Protein AF-A0A971GRA7-F1 (afdb_monomer_lite)

Sequence (295 aa):
MKRITALISMILILAVYTGAAVFASGLTVTDITPKDGETGKQPQNMAVKVTFSQEMMDEKAIDSNKAFFKIRDAQGTDQPFEIMYSAEKYPDQLWLVLEQTLESDSEYTVEILPGVLSAEGGTLDEGMTTTFKTRNTATDAKVSLGLMAVMMVFMFSATSKAAKKSAEKESFETSGKIKEESLNPYKIAKVKGISLEEATAYVEKEKAKIAKKQRKLEEERLRLEEEKAAELAAIEAELQAAERAEGRFRVTGPRSVKEAGGKIPRSIVKKNKARREAAKAAEKAKSNSRNKRKK

Secondary structure (DSSP, 8-state):
-HHHHHHHHHHHHHHHHT-----PPPB-EEEEESPTTEEEE-SSS-EEEEEESSPBPPHHHHGGGGGGEEEEETT-PBPPEEEEEETTTEEEEEEEEESSPPPTT-EEEEEE-TT-BBTTS-BB-S-EEEEEEE--HHHHHHHHHHHHHHHHHHHHHHHHHHHHHHHHHHHHHHHHHHHHHH--HHHHHHHHT--HHHHHHHHHHHHHHHHHHHHHHHHHHHHHHHHHHHHHHHHHHHHHHHHHHTT---PPPPPPTTTTTPPPPHHHHHHHHHHHHHHHHHHHHHHHHHHHTT-

Radius of gyration: 40.95 Å; chains: 1; bounding box: 99×60×128 Å

Foldseek 3Di:
DVVVVVVVVVVVVVVVVVPPPPPDDAKDWPDWPVFFAAEAAALPFDKIKTFIPAFADPPVCQVVQVVQKFKAWPVRDTFDWDWDDDCVPRRRMTITTTPDRGDAQTKMKIKGHWARAGNSRHTNHDIDMGMYTHHHVVVVVVVVVVVVVVVVVVCVVVVVVVVVVVVVVCCCVVVVVVLVVVLDLVNCCVVVVHDSVVSPVVSVVVVVVNVVVVVVVVVVVVVVVVVVVVVVVVVVVVVVVVCVVVVHDDDDDDDDCVRVVHDDDPVVVVVVVVVVVVVVVVVVVVVVVVVVVVD

Structure (mmCIF, N/CA/C/O backbone):
data_AF-A0A971GRA7-F1
#
_entry.id   AF-A0A971GRA7-F1
#
loop_
_atom_site.group_PDB
_atom_site.id
_atom_site.type_symbol
_atom_site.label_atom_id
_atom_site.label_alt_id
_atom_site.label_comp_id
_atom_site.label_asym_id
_atom_site.label_entity_id
_atom_site.label_seq_id
_atom_site.pdbx_PDB_ins_code
_atom_site.Cartn_x
_atom_site.Cartn_y
_atom_site.Cartn_z
_atom_site.occupancy
_atom_site.B_iso_or_equiv
_atom_site.auth_seq_id
_atom_site.auth_comp_id
_atom_site.auth_asym_id
_atom_site.auth_atom_id
_atom_site.pdbx_PDB_model_num
ATOM 1 N N . MET A 1 1 ? -38.112 -4.217 67.252 1.00 55.91 1 MET A N 1
ATOM 2 C CA . MET A 1 1 ? -38.536 -3.492 66.030 1.00 55.91 1 MET A CA 1
ATOM 3 C C . MET A 1 1 ? -37.476 -2.517 65.523 1.00 55.91 1 MET A C 1
ATOM 5 O O . MET A 1 1 ? -36.965 -2.771 64.449 1.00 55.91 1 MET A O 1
ATOM 9 N N . LYS A 1 2 ? -37.026 -1.515 66.300 1.00 58.53 2 LYS A N 1
ATOM 10 C CA . LYS A 1 2 ? -36.046 -0.489 65.853 1.00 58.53 2 LYS A CA 1
ATOM 11 C C . LYS A 1 2 ? -34.744 -1.017 65.204 1.00 58.53 2 LYS A C 1
ATOM 13 O O . LYS A 1 2 ? -34.252 -0.413 64.262 1.00 58.53 2 LYS A O 1
ATOM 18 N N . ARG A 1 3 ? -34.201 -2.152 65.671 1.00 62.16 3 ARG A N 1
ATOM 19 C CA . ARG A 1 3 ? -32.963 -2.759 65.126 1.00 62.16 3 ARG A CA 1
ATOM 20 C C . ARG A 1 3 ? -33.168 -3.500 63.800 1.00 62.16 3 ARG A C 1
ATOM 22 O O . ARG A 1 3 ? -32.272 -3.513 62.973 1.00 62.16 3 ARG A O 1
ATOM 29 N N . ILE A 1 4 ? -34.352 -4.077 63.592 1.00 76.06 4 ILE A N 1
ATOM 30 C CA . ILE A 1 4 ? -34.699 -4.793 62.355 1.00 76.06 4 ILE A CA 1
ATOM 31 C C . ILE A 1 4 ? -34.985 -3.773 61.248 1.00 76.06 4 ILE A C 1
ATOM 33 O O . ILE A 1 4 ? -34.512 -3.927 60.130 1.00 76.06 4 ILE A O 1
ATOM 37 N N . THR A 1 5 ? -35.663 -2.670 61.584 1.00 71.81 5 THR A N 1
ATOM 38 C CA . THR A 1 5 ? -35.908 -1.561 60.650 1.00 71.81 5 THR A CA 1
ATOM 39 C C . THR A 1 5 ? -34.608 -0.886 60.202 1.00 71.81 5 THR A C 1
ATOM 41 O O . THR A 1 5 ? -34.470 -0.550 59.031 1.00 71.81 5 THR A O 1
ATOM 44 N N . ALA A 1 6 ? -33.631 -0.743 61.106 1.00 75.81 6 ALA A N 1
ATOM 45 C CA . ALA A 1 6 ? -32.307 -0.217 60.767 1.00 75.81 6 ALA A CA 1
ATOM 46 C C . ALA A 1 6 ? -31.527 -1.149 59.822 1.00 75.81 6 ALA A C 1
ATOM 48 O O . ALA A 1 6 ? -30.879 -0.678 58.894 1.00 75.81 6 ALA A O 1
ATOM 49 N N . LEU A 1 7 ? -31.628 -2.466 60.022 1.00 79.50 7 LEU A N 1
ATOM 50 C CA . LEU A 1 7 ? -30.914 -3.457 59.215 1.00 79.50 7 LEU A CA 1
ATOM 51 C C . LEU A 1 7 ? -31.501 -3.574 57.797 1.00 79.50 7 LEU A C 1
ATOM 53 O O . LEU A 1 7 ? -30.755 -3.641 56.827 1.00 79.50 7 LEU A O 1
ATOM 57 N N . ILE A 1 8 ? -32.829 -3.493 57.668 1.00 78.88 8 ILE A N 1
ATOM 58 C CA . ILE A 1 8 ? -33.516 -3.451 56.366 1.00 78.88 8 ILE A CA 1
ATOM 59 C C . ILE A 1 8 ? -33.195 -2.148 55.619 1.00 78.88 8 ILE A C 1
ATOM 61 O O . ILE A 1 8 ? -32.895 -2.186 54.431 1.00 78.88 8 ILE A O 1
ATOM 65 N N . SER A 1 9 ? -33.192 -1.007 56.318 1.00 76.88 9 SER A N 1
ATOM 66 C CA . SER A 1 9 ? -32.780 0.289 55.758 1.00 76.88 9 SER A CA 1
ATOM 67 C C . SER A 1 9 ? -31.344 0.252 55.222 1.00 76.88 9 SER A C 1
ATOM 69 O O . SER A 1 9 ? -31.087 0.707 54.111 1.00 76.88 9 SER A O 1
ATOM 71 N N . MET A 1 10 ? -30.418 -0.365 55.960 1.00 79.19 10 MET A N 1
ATOM 72 C CA . MET A 1 10 ? -29.017 -0.448 55.550 1.00 79.19 10 MET A CA 1
ATOM 73 C C . MET A 1 10 ? -28.812 -1.334 54.314 1.00 79.19 10 MET A C 1
ATOM 75 O O . MET A 1 10 ? -28.054 -0.954 53.428 1.00 79.19 10 MET A O 1
ATOM 79 N N . ILE A 1 11 ? -29.526 -2.462 54.212 1.00 79.38 11 ILE A N 1
ATOM 80 C CA . ILE A 1 11 ? -29.518 -3.317 53.010 1.00 79.38 11 ILE A CA 1
ATOM 81 C C . ILE A 1 11 ? -30.100 -2.564 51.808 1.00 79.38 11 ILE A C 1
ATOM 83 O O . ILE A 1 11 ? -29.558 -2.649 50.710 1.00 79.38 11 ILE A O 1
ATOM 87 N N . LEU A 1 12 ? -31.167 -1.790 52.017 1.00 75.81 12 LEU A N 1
ATOM 88 C CA . LEU A 1 12 ? -31.801 -1.010 50.958 1.00 75.81 12 LEU A CA 1
ATOM 89 C C . LEU A 1 12 ? -30.882 0.115 50.454 1.00 75.81 12 LEU A C 1
ATOM 91 O O . LEU A 1 12 ? -30.779 0.327 49.252 1.00 75.81 12 LEU A O 1
ATOM 95 N N . ILE A 1 13 ? -30.149 0.783 51.350 1.00 78.31 13 ILE A N 1
ATOM 96 C CA . ILE A 1 13 ? -29.144 1.793 50.980 1.00 78.31 13 ILE A CA 1
ATOM 97 C C . ILE A 1 13 ? -27.972 1.147 50.226 1.00 78.31 13 ILE A C 1
ATOM 99 O O . ILE A 1 13 ? -27.516 1.707 49.232 1.00 78.31 13 ILE A O 1
ATOM 103 N N . LEU A 1 14 ? -27.517 -0.042 50.639 1.00 72.00 14 LEU A N 1
ATOM 104 C CA . LEU A 1 14 ? -26.466 -0.800 49.941 1.00 72.00 14 LEU A CA 1
ATOM 105 C C . LEU A 1 14 ? -26.906 -1.258 48.541 1.00 72.00 14 LEU A C 1
ATOM 107 O O . LEU A 1 14 ? -26.115 -1.199 47.602 1.00 72.00 14 LEU A O 1
ATOM 111 N N . ALA A 1 15 ? -28.168 -1.660 48.380 1.00 66.00 15 ALA A N 1
ATOM 112 C CA . ALA A 1 15 ? -28.746 -2.004 47.081 1.00 66.00 15 ALA A CA 1
ATOM 113 C C . ALA A 1 15 ? -28.865 -0.779 46.154 1.00 66.00 15 ALA A C 1
ATOM 115 O O . ALA A 1 15 ? -28.631 -0.886 44.955 1.00 66.00 15 ALA A O 1
ATOM 116 N N . VAL A 1 16 ? -29.167 0.403 46.704 1.00 66.00 16 VAL A N 1
ATOM 117 C CA . VAL A 1 16 ? -29.215 1.658 45.933 1.00 66.00 16 VAL A CA 1
ATOM 118 C C . VAL A 1 16 ? -27.808 2.147 45.558 1.00 66.00 16 VAL A C 1
ATOM 120 O O . VAL A 1 16 ? -27.617 2.644 44.453 1.00 66.00 16 VAL A O 1
ATOM 123 N N . TYR A 1 17 ? -26.804 1.959 46.423 1.00 61.06 17 TYR A N 1
ATOM 124 C CA . TYR A 1 17 ? -25.412 2.347 46.136 1.00 61.06 17 TYR A CA 1
ATOM 125 C C . TYR A 1 17 ? -24.704 1.424 45.134 1.00 61.06 17 TYR A C 1
ATOM 127 O O . TYR A 1 17 ? -23.761 1.847 44.472 1.00 61.06 17 TYR A O 1
ATOM 135 N N . THR A 1 18 ? -25.149 0.172 45.006 1.00 59.22 18 THR A N 1
ATOM 136 C CA . THR A 1 18 ? -24.598 -0.801 44.043 1.00 59.22 18 THR A CA 1
ATOM 137 C C . THR A 1 18 ? -25.244 -0.710 42.656 1.00 59.22 18 THR A C 1
ATOM 139 O O . THR A 1 18 ? -24.775 -1.357 41.726 1.00 59.22 18 THR A O 1
ATOM 142 N N . GLY A 1 19 ? -26.284 0.118 42.499 1.00 52.34 19 GLY A N 1
ATOM 143 C CA . GLY A 1 19 ? -27.067 0.276 41.271 1.00 52.34 19 GLY A CA 1
ATOM 144 C C . GLY A 1 19 ? -26.770 1.538 40.461 1.00 52.34 19 GLY A C 1
ATOM 145 O O . GLY A 1 19 ? -27.627 1.963 39.687 1.00 52.34 19 GLY A O 1
ATOM 146 N N . ALA A 1 20 ? -25.598 2.163 40.616 1.00 50.94 20 ALA A N 1
ATOM 147 C CA . ALA A 1 20 ? -25.151 3.150 39.639 1.00 50.94 20 ALA A CA 1
ATOM 148 C C . ALA A 1 20 ? -24.809 2.404 38.342 1.00 50.94 20 ALA A C 1
ATOM 150 O O . ALA A 1 20 ? -23.669 2.000 38.127 1.00 50.94 20 ALA A O 1
ATOM 151 N N . ALA A 1 21 ? -25.816 2.184 37.493 1.00 48.78 21 ALA A N 1
ATOM 152 C CA . ALA A 1 21 ? -25.595 1.889 36.089 1.00 48.78 21 ALA A CA 1
ATOM 153 C C . ALA A 1 21 ? -24.853 3.098 35.513 1.00 48.78 21 ALA A C 1
ATO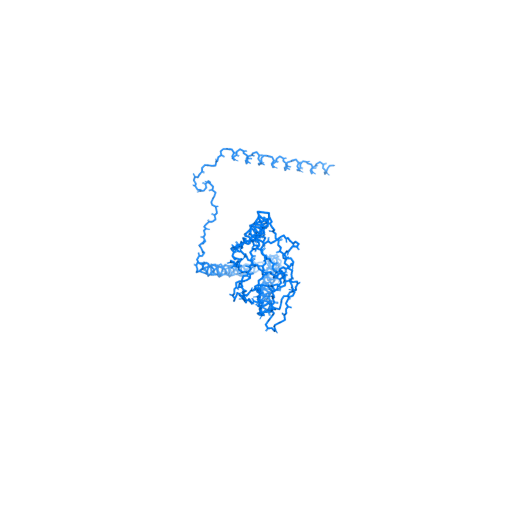M 155 O O . ALA A 1 21 ? -25.453 4.115 35.165 1.00 48.78 21 ALA A O 1
ATOM 156 N N . VAL A 1 22 ? -23.523 3.023 35.521 1.00 48.19 22 VAL A N 1
ATOM 157 C CA . VAL A 1 22 ? -22.677 3.907 34.735 1.00 48.19 22 VAL A CA 1
ATOM 158 C C . VAL A 1 22 ? -23.038 3.574 33.299 1.00 48.19 22 VAL A C 1
ATOM 160 O O . VAL A 1 22 ? -22.599 2.566 32.754 1.00 48.19 22 VAL A O 1
ATOM 163 N N . PHE A 1 23 ? -23.925 4.377 32.718 1.00 49.50 23 PHE A N 1
ATOM 164 C CA . PHE A 1 23 ? -24.109 4.421 31.280 1.00 49.50 23 PHE A CA 1
ATOM 165 C C . PHE A 1 23 ? -22.806 4.989 30.721 1.00 49.50 23 PHE A C 1
ATOM 167 O O . PHE A 1 23 ? -22.665 6.202 30.566 1.00 49.50 23 PHE A O 1
ATOM 174 N N . ALA A 1 24 ? -21.814 4.115 30.540 1.00 52.91 24 ALA A N 1
ATOM 175 C CA . ALA A 1 24 ? -20.632 4.435 29.767 1.00 52.91 24 ALA A CA 1
ATOM 176 C C . ALA A 1 24 ? -21.127 4.941 28.410 1.00 52.91 24 ALA A C 1
ATOM 178 O O . ALA A 1 24 ? -22.045 4.359 27.824 1.00 52.91 24 ALA A O 1
ATOM 179 N N . SER A 1 25 ? -20.579 6.059 27.938 1.00 60.66 25 SER A N 1
ATOM 180 C CA . SER A 1 25 ? -20.771 6.438 26.544 1.00 60.66 25 SER A CA 1
ATOM 181 C C . SER A 1 25 ? -20.350 5.238 25.689 1.00 60.66 25 SER A C 1
ATOM 183 O O . SER A 1 25 ? -19.298 4.647 25.932 1.00 60.66 25 SER A O 1
ATOM 185 N N . GLY A 1 26 ? -21.215 4.813 24.767 1.00 79.12 26 GLY A N 1
ATOM 186 C CA . GLY A 1 26 ? -20.952 3.631 23.946 1.00 79.12 26 GLY A CA 1
ATOM 187 C C . GLY A 1 26 ? -19.655 3.807 23.158 1.00 79.12 26 GLY A C 1
ATOM 188 O O . GLY A 1 26 ? -19.388 4.892 22.628 1.00 79.12 26 GLY A O 1
ATOM 189 N N . LEU A 1 27 ? -18.838 2.756 23.103 1.00 89.94 27 LEU A N 1
ATOM 190 C CA . LEU A 1 27 ? -17.651 2.745 22.258 1.00 89.94 27 LEU A CA 1
ATOM 191 C C . LEU A 1 27 ? -18.115 2.717 20.801 1.00 89.94 27 LEU A C 1
ATOM 193 O O . LEU A 1 27 ? -18.964 1.909 20.433 1.00 89.94 27 LEU A O 1
ATOM 197 N N . THR A 1 28 ? -17.552 3.575 19.959 1.00 91.44 28 THR A N 1
ATOM 198 C CA . THR A 1 28 ? -17.857 3.602 18.523 1.00 91.44 28 THR A CA 1
ATOM 199 C C . THR A 1 28 ? -16.572 3.587 17.712 1.00 91.44 28 THR A C 1
ATOM 201 O O . THR A 1 28 ? -15.526 4.036 18.184 1.00 91.44 28 THR A O 1
ATOM 204 N N . VAL A 1 29 ? -16.640 3.062 16.490 1.00 93.12 29 VAL A N 1
ATOM 205 C CA . VAL A 1 29 ? -15.538 3.142 15.526 1.00 93.12 29 VAL A CA 1
ATOM 206 C C . VAL A 1 29 ? -15.652 4.467 14.778 1.00 93.12 29 VAL A C 1
ATOM 208 O O . VAL A 1 29 ? -16.677 4.751 14.160 1.00 93.12 29 VAL A O 1
ATOM 211 N N . THR A 1 30 ? -14.611 5.293 14.850 1.00 93.81 30 THR A N 1
ATOM 212 C CA . THR A 1 30 ? -14.575 6.629 14.235 1.00 93.81 30 THR A CA 1
ATOM 213 C C . THR A 1 30 ? -13.981 6.601 12.832 1.00 93.81 30 THR A C 1
ATOM 215 O O . THR A 1 30 ? -14.455 7.323 11.955 1.00 93.81 30 THR A O 1
ATOM 218 N N . ASP A 1 31 ? -12.968 5.765 12.604 1.00 94.56 31 ASP A N 1
ATOM 219 C CA . ASP A 1 31 ? -12.334 5.587 11.299 1.00 94.56 31 ASP A CA 1
ATOM 220 C C . ASP A 1 31 ? -11.771 4.173 11.145 1.00 94.56 31 ASP A C 1
ATOM 222 O O . ASP A 1 31 ? -11.365 3.523 12.113 1.00 94.56 31 ASP A O 1
ATOM 226 N N . ILE A 1 32 ? -11.723 3.708 9.899 1.00 95.50 32 ILE A N 1
ATOM 227 C CA . ILE A 1 32 ? -11.105 2.439 9.533 1.00 95.50 32 ILE A CA 1
ATOM 228 C C . ILE A 1 32 ? -10.306 2.602 8.242 1.00 95.50 32 ILE A C 1
ATOM 230 O O . ILE A 1 32 ? -10.762 3.194 7.263 1.00 95.50 32 ILE A O 1
ATOM 234 N N . THR A 1 33 ? -9.083 2.080 8.252 1.00 94.44 33 THR A N 1
ATOM 235 C CA . THR A 1 33 ? -8.195 2.045 7.090 1.00 94.44 33 THR A CA 1
ATOM 236 C C . THR A 1 33 ? -7.717 0.611 6.878 1.00 94.44 33 THR A C 1
ATOM 238 O O . THR A 1 33 ? -7.066 0.081 7.772 1.00 94.44 33 THR A O 1
ATOM 241 N N . PRO A 1 34 ? -7.914 -0.017 5.709 1.00 95.38 34 PRO A N 1
ATOM 242 C CA . PRO A 1 34 ? -8.578 0.493 4.507 1.00 95.38 34 PRO A CA 1
ATOM 243 C C . PRO A 1 34 ? -10.028 0.946 4.716 1.00 95.38 34 PRO A C 1
ATOM 245 O O . PRO A 1 34 ? -10.729 0.389 5.558 1.00 95.38 34 PRO A O 1
ATOM 248 N N . LYS A 1 35 ? -10.464 1.942 3.936 1.00 93.94 35 LYS A N 1
ATOM 249 C CA . LYS A 1 35 ? -11.881 2.325 3.883 1.00 93.94 35 LYS A CA 1
ATOM 250 C C . LYS A 1 35 ? -12.691 1.230 3.196 1.00 93.94 35 LYS A C 1
ATOM 252 O O . LYS A 1 35 ? -12.147 0.464 2.403 1.00 93.94 35 LYS A O 1
ATOM 257 N N . ASP A 1 36 ? -13.989 1.194 3.471 1.00 94.75 36 ASP A N 1
ATOM 258 C CA . ASP A 1 36 ? -14.881 0.240 2.819 1.00 94.75 36 ASP A CA 1
ATOM 259 C C . ASP A 1 36 ? -14.853 0.391 1.285 1.00 94.75 36 ASP A C 1
ATOM 261 O O . ASP A 1 36 ? -14.910 1.504 0.752 1.00 94.75 36 ASP A O 1
ATOM 265 N N . GLY A 1 37 ? -14.691 -0.732 0.586 1.00 90.50 37 GLY A N 1
ATOM 266 C CA . GLY A 1 37 ? -14.528 -0.812 -0.864 1.00 90.50 37 GLY A CA 1
ATOM 267 C C . GLY A 1 37 ? -13.185 -0.295 -1.398 1.00 90.50 37 GLY A C 1
ATOM 268 O O . GLY A 1 37 ? -13.023 -0.148 -2.612 1.00 90.50 37 GLY A O 1
ATOM 269 N N . GLU A 1 38 ? -12.205 0.016 -0.542 1.00 92.06 38 GLU A N 1
ATOM 270 C CA . GLU A 1 38 ? -10.932 0.575 -0.998 1.00 92.06 38 GLU A CA 1
ATOM 271 C C . GLU A 1 38 ? -10.090 -0.469 -1.750 1.00 92.06 38 GLU A C 1
ATOM 273 O O . GLU A 1 38 ? -9.911 -1.605 -1.310 1.00 92.06 38 GLU A O 1
ATOM 278 N N . THR A 1 39 ? -9.530 -0.076 -2.897 1.00 93.12 39 THR A N 1
ATOM 279 C CA . THR A 1 39 ? -8.803 -0.977 -3.804 1.00 93.12 39 THR A CA 1
ATOM 280 C C . THR A 1 39 ? -7.321 -0.619 -3.920 1.00 93.12 39 THR A C 1
ATOM 282 O O . THR A 1 39 ? -6.872 0.445 -3.494 1.00 93.12 39 THR A O 1
ATOM 285 N N . GLY A 1 40 ? -6.524 -1.521 -4.502 1.00 89.62 40 GLY A N 1
ATOM 286 C CA . GLY A 1 40 ? -5.106 -1.267 -4.778 1.00 89.62 40 GLY A CA 1
ATOM 287 C C . GLY A 1 40 ? -4.198 -1.387 -3.551 1.00 89.62 40 GLY A C 1
ATOM 288 O O . GLY A 1 40 ? -3.069 -0.890 -3.564 1.00 89.62 40 GLY A O 1
ATOM 289 N N . LYS A 1 41 ? -4.661 -2.066 -2.498 1.00 92.06 41 LYS A N 1
ATOM 290 C CA . LYS A 1 41 ? -3.887 -2.289 -1.276 1.00 92.06 41 LYS A CA 1
ATOM 291 C C . LYS A 1 41 ? -2.732 -3.256 -1.505 1.00 92.06 41 LYS A C 1
ATOM 293 O O . LYS A 1 41 ? -2.877 -4.265 -2.188 1.00 92.06 41 LYS A O 1
ATOM 298 N N . GLN A 1 42 ? -1.560 -2.945 -0.961 1.00 91.44 42 GLN A N 1
ATOM 299 C CA . GLN A 1 42 ? -0.393 -3.811 -1.122 1.00 91.44 42 GLN A CA 1
ATOM 300 C C . GLN A 1 42 ? -0.624 -5.138 -0.382 1.00 91.44 42 GLN A C 1
ATOM 302 O O . GLN A 1 42 ? -0.918 -5.099 0.804 1.00 91.44 42 GLN A O 1
ATOM 307 N N . PRO A 1 43 ? -0.483 -6.309 -1.024 1.00 92.00 43 PRO A N 1
ATOM 308 C CA . PRO A 1 43 ? -0.740 -7.579 -0.338 1.00 92.00 43 PRO A CA 1
ATOM 309 C C . PRO A 1 43 ? 0.251 -7.901 0.799 1.00 92.00 43 PRO A C 1
ATOM 311 O O . PRO A 1 43 ? -0.029 -8.742 1.646 1.00 92.00 43 PRO A O 1
ATOM 314 N N . GLN A 1 44 ? 1.423 -7.258 0.815 1.00 91.62 44 GLN A N 1
ATOM 315 C CA . GLN A 1 44 ? 2.488 -7.484 1.799 1.00 91.62 44 GLN A CA 1
ATOM 316 C C . GLN A 1 44 ? 2.431 -6.454 2.930 1.00 91.62 44 GLN A C 1
ATOM 318 O O . GLN A 1 44 ? 2.149 -5.284 2.673 1.00 91.62 44 GLN A O 1
ATOM 323 N N . ASN A 1 45 ? 2.783 -6.875 4.152 1.00 88.88 45 ASN A N 1
ATOM 324 C CA . ASN A 1 45 ? 2.849 -6.026 5.353 1.00 88.88 45 ASN A CA 1
ATOM 325 C C . ASN A 1 45 ? 1.571 -5.199 5.573 1.00 88.88 45 ASN A C 1
ATOM 327 O O . ASN A 1 45 ? 1.626 -4.010 5.896 1.00 88.88 45 ASN A O 1
ATOM 331 N N . MET A 1 46 ? 0.417 -5.820 5.328 1.00 93.06 46 MET A N 1
ATOM 332 C CA . MET A 1 46 ? -0.875 -5.162 5.446 1.00 93.06 46 MET A CA 1
ATOM 333 C C . MET A 1 46 ? -1.280 -5.047 6.915 1.00 93.06 46 MET A C 1
ATOM 335 O O . MET A 1 46 ? -1.122 -5.986 7.693 1.00 93.06 46 MET A O 1
ATOM 339 N N . ALA A 1 47 ? -1.844 -3.897 7.271 1.00 94.81 47 ALA A N 1
ATOM 340 C CA . ALA A 1 47 ? -2.453 -3.675 8.569 1.00 94.81 47 ALA A CA 1
ATOM 341 C C . ALA A 1 47 ? -3.796 -2.971 8.391 1.00 94.81 47 ALA A C 1
ATOM 343 O O . ALA A 1 47 ? -3.876 -1.967 7.676 1.00 94.81 47 ALA A O 1
ATOM 344 N N . VAL A 1 48 ? -4.826 -3.476 9.066 1.00 96.44 48 VAL A N 1
ATOM 345 C CA . VAL A 1 48 ? -6.112 -2.791 9.185 1.00 96.44 48 VAL A CA 1
ATOM 346 C C . VAL A 1 48 ? -6.076 -1.941 10.444 1.00 96.44 48 VAL A C 1
ATOM 348 O O . VAL A 1 48 ? -5.908 -2.451 11.545 1.00 96.44 48 VAL A O 1
ATOM 351 N N . LYS A 1 49 ? -6.200 -0.632 10.286 1.00 96.44 49 LYS A N 1
ATOM 352 C CA . LYS A 1 49 ? -6.216 0.322 11.388 1.00 96.44 49 LYS A CA 1
ATOM 353 C C . LYS A 1 49 ? -7.651 0.648 11.731 1.00 96.44 49 LYS A C 1
ATOM 355 O O . LYS A 1 49 ? -8.395 1.073 10.852 1.00 96.44 49 LYS A O 1
ATOM 360 N N . VAL A 1 50 ? -7.999 0.486 12.995 1.00 96.38 50 VAL A N 1
ATOM 361 C CA . VAL A 1 50 ? -9.313 0.813 13.534 1.00 96.38 50 VAL A CA 1
ATOM 362 C C . VAL A 1 50 ? -9.116 1.876 14.601 1.00 96.38 50 VAL A C 1
ATOM 364 O O . VAL A 1 50 ? -8.372 1.649 15.556 1.00 96.38 50 VAL A O 1
ATOM 367 N N . THR A 1 51 ? -9.743 3.031 14.416 1.00 95.94 51 THR A N 1
ATOM 368 C CA . THR A 1 51 ? -9.747 4.124 15.389 1.00 95.94 51 THR A CA 1
ATOM 369 C C . THR A 1 51 ? -11.094 4.150 16.093 1.00 95.94 51 THR A C 1
ATOM 371 O O . THR A 1 51 ? -12.143 4.062 15.452 1.00 95.94 51 THR A O 1
ATOM 374 N N . PHE A 1 52 ? -11.068 4.265 17.414 1.00 94.81 52 PHE A N 1
ATOM 375 C CA . PHE A 1 52 ? -12.247 4.259 18.266 1.00 94.81 52 PHE A CA 1
ATOM 376 C C . PHE A 1 52 ? -12.536 5.654 18.829 1.00 94.81 52 PHE A C 1
ATOM 378 O O . PHE A 1 52 ? -11.758 6.590 18.666 1.00 94.81 52 PHE A O 1
ATOM 385 N N . SER A 1 53 ? -13.694 5.818 19.465 1.00 93.44 53 SER A N 1
ATOM 386 C CA . SER A 1 53 ? -14.079 7.061 20.142 1.00 93.44 53 SER A CA 1
ATOM 387 C C . SER A 1 53 ? -13.489 7.217 21.546 1.00 93.44 53 SER A C 1
ATOM 389 O O . SER A 1 53 ? -13.613 8.293 22.126 1.00 93.44 53 SER A O 1
ATOM 391 N N . GLN A 1 54 ? -12.905 6.156 22.106 1.00 92.31 54 GLN A N 1
ATOM 392 C CA . GLN A 1 54 ? -12.309 6.113 23.445 1.00 92.31 54 GLN A CA 1
ATOM 393 C C . GLN A 1 54 ? -10.947 5.423 23.391 1.00 92.31 54 GLN A C 1
ATOM 395 O O . GLN A 1 54 ? -10.641 4.703 22.438 1.00 92.31 54 GLN A O 1
ATOM 400 N N . GLU A 1 55 ? -10.156 5.615 24.443 1.00 92.81 55 GLU A N 1
ATOM 401 C CA . GLU A 1 55 ? -8.879 4.929 24.609 1.00 92.81 55 GLU A CA 1
ATOM 402 C C . GLU A 1 55 ? -9.075 3.421 24.815 1.00 92.81 55 GLU A C 1
ATOM 404 O O . GLU A 1 55 ? -9.979 2.955 25.518 1.00 92.81 55 GLU A O 1
ATOM 409 N N . MET A 1 56 ? -8.202 2.641 24.195 1.00 91.69 56 MET A N 1
ATOM 410 C CA . MET A 1 56 ? -8.192 1.190 24.264 1.00 91.69 56 MET A CA 1
ATOM 411 C C . MET A 1 56 ? -7.433 0.721 25.503 1.00 91.69 56 MET A C 1
ATOM 413 O O . MET A 1 56 ? -6.588 1.428 26.053 1.00 91.69 56 MET A O 1
ATOM 417 N N . MET A 1 57 ? -7.756 -0.491 25.955 1.00 84.81 57 MET A N 1
ATOM 418 C CA . MET A 1 57 ? -7.161 -1.082 27.155 1.00 84.81 57 MET A CA 1
ATOM 419 C C . MET A 1 57 ? -5.629 -1.200 27.067 1.00 84.81 57 MET A C 1
ATOM 421 O O . MET A 1 57 ? -5.024 -1.024 26.015 1.00 84.81 57 MET A O 1
ATOM 425 N N . ASP A 1 58 ? -4.980 -1.555 28.173 1.00 82.44 58 ASP A N 1
ATOM 426 C CA . ASP A 1 58 ? -3.543 -1.832 28.174 1.00 82.44 58 ASP A CA 1
ATOM 427 C C . ASP A 1 58 ? -3.184 -2.983 27.214 1.00 82.44 58 ASP A C 1
ATOM 429 O O . ASP A 1 58 ? -3.986 -3.888 26.981 1.00 82.44 58 ASP A O 1
ATOM 433 N N . GLU A 1 59 ? -1.942 -3.014 26.721 1.00 77.69 59 GLU A N 1
ATOM 434 C CA . GLU A 1 59 ? -1.459 -3.996 25.730 1.00 77.69 59 GLU A CA 1
ATOM 435 C C . GLU A 1 59 ? -1.761 -5.458 26.118 1.00 77.69 59 GLU A C 1
ATOM 437 O O . GLU A 1 59 ? -2.179 -6.253 25.286 1.00 77.69 59 GLU A O 1
ATOM 442 N N . LYS A 1 60 ? -1.661 -5.796 27.411 1.00 76.12 60 LYS A N 1
ATOM 443 C CA . LYS A 1 60 ? -1.969 -7.144 27.931 1.00 76.12 60 LYS A CA 1
ATOM 444 C C . LYS A 1 60 ? -3.462 -7.474 27.969 1.00 76.12 60 LYS A C 1
ATOM 446 O O . LYS A 1 60 ? -3.829 -8.643 27.998 1.00 76.12 60 LYS A O 1
ATOM 451 N N . ALA A 1 61 ? -4.312 -6.458 28.067 1.00 78.94 61 ALA A N 1
ATOM 452 C CA . ALA A 1 61 ? -5.758 -6.609 28.136 1.00 78.94 61 ALA A CA 1
ATOM 453 C C . ALA A 1 61 ? -6.395 -6.568 26.737 1.00 78.94 61 ALA A C 1
ATOM 455 O O . ALA A 1 61 ? -7.429 -7.200 26.527 1.00 78.94 61 ALA A O 1
ATOM 456 N N . ILE A 1 62 ? -5.757 -5.908 25.763 1.00 85.81 62 ILE A N 1
ATOM 457 C CA . ILE A 1 62 ? -6.212 -5.844 24.364 1.00 85.81 62 ILE A CA 1
ATOM 458 C C . ILE A 1 62 ? -6.305 -7.218 23.702 1.00 85.81 62 ILE A C 1
ATOM 460 O O . ILE A 1 62 ? -7.188 -7.414 22.870 1.00 85.81 62 ILE A O 1
ATOM 464 N N . ASP A 1 63 ? -5.480 -8.189 24.097 1.00 85.62 63 ASP A N 1
ATOM 465 C CA . ASP A 1 63 ? -5.564 -9.557 23.570 1.00 85.62 63 ASP A CA 1
ATOM 466 C C . ASP A 1 63 ? -6.959 -10.174 23.751 1.00 85.62 63 ASP A C 1
ATOM 468 O O . ASP A 1 63 ? -7.415 -10.948 22.908 1.00 85.62 63 ASP A O 1
ATOM 472 N N . SER A 1 64 ? -7.686 -9.784 24.805 1.00 87.38 64 SER A N 1
ATOM 473 C CA . SER A 1 64 ? -9.070 -10.223 25.015 1.00 87.38 64 SER A CA 1
ATOM 474 C C . SER A 1 64 ? -10.031 -9.711 23.935 1.00 87.38 64 SER A C 1
ATOM 476 O O . SER A 1 64 ? -10.998 -10.398 23.604 1.00 87.38 64 SER A O 1
ATOM 478 N N . ASN A 1 65 ? -9.728 -8.566 23.311 1.00 91.69 65 ASN A N 1
ATOM 479 C CA . ASN A 1 65 ? -10.518 -8.023 22.213 1.00 91.69 65 ASN A CA 1
ATOM 480 C C . ASN A 1 65 ? -10.277 -8.764 20.885 1.00 91.69 65 ASN A C 1
ATOM 482 O O . ASN A 1 65 ? -11.085 -8.632 19.967 1.00 91.69 65 ASN A O 1
ATOM 486 N N . LYS A 1 66 ? -9.211 -9.574 20.760 1.00 92.19 66 LYS A N 1
ATOM 487 C CA . LYS A 1 66 ? -8.857 -10.274 19.508 1.00 92.19 66 LYS A CA 1
ATOM 488 C C . LYS A 1 66 ? -9.991 -11.142 18.963 1.00 92.19 66 LYS A C 1
ATOM 490 O O . LYS A 1 66 ? -10.174 -11.207 17.753 1.00 92.19 66 LYS A O 1
ATOM 495 N N . ALA A 1 67 ? -10.786 -11.752 19.841 1.00 92.88 67 ALA A N 1
ATOM 496 C CA . ALA A 1 67 ? -11.913 -12.603 19.456 1.00 92.88 67 ALA A CA 1
ATOM 497 C C . ALA A 1 67 ? -13.045 -11.856 18.720 1.00 92.88 67 ALA A C 1
ATOM 499 O O . ALA A 1 67 ? -13.848 -12.494 18.034 1.00 92.88 67 ALA A O 1
ATOM 500 N N . PHE A 1 68 ? -13.110 -10.527 18.846 1.00 94.81 68 PHE A N 1
ATOM 501 C CA . PHE A 1 68 ? -14.123 -9.694 18.197 1.00 94.81 68 PHE A CA 1
ATOM 502 C C . PHE A 1 68 ? -13.695 -9.184 16.820 1.00 94.81 68 PHE A C 1
ATOM 504 O O . PHE A 1 68 ? -14.506 -8.581 16.128 1.00 94.81 68 PHE A O 1
ATOM 511 N N . PHE A 1 69 ? -12.460 -9.440 16.390 1.00 96.06 69 PHE A N 1
ATOM 512 C CA . PHE A 1 69 ? -11.983 -9.055 15.066 1.00 96.06 69 PHE A CA 1
ATOM 513 C C . PHE A 1 69 ? -11.819 -10.287 14.187 1.00 96.06 69 PHE A C 1
ATOM 515 O O . PHE A 1 69 ? -11.229 -11.288 14.596 1.00 96.06 69 PHE A O 1
ATOM 522 N N . LYS A 1 70 ? -12.313 -10.207 12.953 1.00 96.44 70 LYS A N 1
ATOM 523 C CA . LYS A 1 70 ? -12.100 -11.231 11.932 1.00 96.44 70 LYS A CA 1
ATOM 524 C C . LYS A 1 70 ? -11.733 -10.572 10.620 1.00 96.44 70 LYS A C 1
ATOM 526 O O . LYS A 1 70 ? -12.313 -9.562 10.237 1.00 96.44 70 LYS A O 1
ATOM 531 N N . ILE A 1 71 ? -10.775 -11.162 9.923 1.00 96.56 71 ILE A N 1
ATOM 532 C CA . ILE A 1 71 ? -10.427 -10.776 8.560 1.00 96.56 71 ILE A CA 1
ATOM 533 C C . ILE A 1 71 ? -10.590 -12.030 7.721 1.00 96.56 71 ILE A C 1
ATOM 535 O O . ILE A 1 71 ? -9.992 -13.046 8.049 1.00 96.56 71 ILE A O 1
ATOM 539 N N . ARG A 1 72 ? -11.408 -11.983 6.674 1.00 96.38 72 ARG A N 1
ATOM 540 C CA . ARG A 1 72 ? -11.694 -13.128 5.806 1.00 96.38 72 ARG A CA 1
ATOM 541 C C . ARG A 1 72 ? -11.338 -12.827 4.372 1.00 96.38 72 ARG A C 1
ATOM 543 O O . ARG A 1 72 ? -11.467 -11.687 3.937 1.00 96.38 72 ARG A O 1
ATOM 550 N N . ASP A 1 73 ? -10.911 -13.848 3.648 1.00 95.00 73 ASP A N 1
ATOM 551 C CA . ASP A 1 73 ? -10.834 -13.785 2.191 1.00 95.00 73 ASP A CA 1
ATOM 552 C C . ASP A 1 73 ? -12.228 -13.933 1.546 1.00 95.00 73 ASP A C 1
ATOM 554 O O . ASP A 1 73 ? -13.243 -14.132 2.225 1.00 95.00 73 ASP A O 1
ATOM 558 N N . ALA A 1 74 ? -12.278 -13.843 0.218 1.00 90.94 74 ALA A N 1
ATOM 559 C CA . ALA A 1 74 ? -13.498 -14.024 -0.568 1.00 90.94 74 ALA A CA 1
ATOM 560 C C . ALA A 1 74 ? -14.122 -15.430 -0.425 1.00 90.94 74 ALA A C 1
ATOM 562 O O . ALA A 1 74 ? -15.302 -15.623 -0.715 1.00 90.94 74 ALA A O 1
ATOM 563 N N . GLN A 1 75 ? -13.340 -16.416 0.012 1.00 89.75 75 GLN A N 1
ATOM 564 C CA . GLN A 1 75 ? -13.742 -17.799 0.244 1.00 89.75 75 GLN A CA 1
ATOM 565 C C . GLN A 1 75 ? -14.294 -18.007 1.665 1.00 89.75 75 GLN A C 1
ATOM 567 O O . GLN A 1 75 ? -14.847 -19.069 1.957 1.00 89.75 75 GLN A O 1
ATOM 572 N N . GLY A 1 76 ? -14.188 -16.998 2.535 1.00 90.62 76 GLY A N 1
ATOM 573 C CA . GLY A 1 76 ? -14.610 -17.051 3.931 1.00 90.62 76 GLY A CA 1
ATOM 574 C C . GLY A 1 76 ? -13.557 -17.627 4.882 1.00 90.62 76 GLY A C 1
ATOM 575 O O . GLY A 1 76 ? -13.884 -17.903 6.035 1.00 90.62 76 GLY A O 1
ATOM 576 N N . THR A 1 77 ? -12.314 -17.809 4.435 1.00 94.69 77 THR A N 1
ATOM 577 C CA . THR A 1 77 ? -11.196 -18.283 5.259 1.00 94.69 77 THR A CA 1
ATOM 578 C C . THR A 1 77 ? -10.658 -17.152 6.125 1.00 94.69 77 THR A C 1
ATOM 580 O O . THR A 1 77 ? -10.239 -16.107 5.612 1.00 94.69 77 THR A O 1
ATOM 583 N N . ASP A 1 78 ? -10.616 -17.380 7.438 1.00 95.38 78 ASP A N 1
ATOM 584 C CA . ASP A 1 78 ? -10.050 -16.433 8.396 1.00 95.38 78 ASP A CA 1
ATOM 585 C C . ASP A 1 78 ? -8.533 -16.264 8.167 1.00 95.38 78 ASP A C 1
ATOM 587 O O . ASP A 1 78 ? -7.778 -17.231 8.050 1.00 95.38 78 ASP A O 1
ATOM 591 N N . GLN A 1 79 ? -8.086 -15.012 8.109 1.00 95.19 79 GLN A N 1
ATOM 592 C CA . GLN A 1 79 ? -6.695 -14.615 7.941 1.00 95.19 79 GLN A CA 1
ATOM 593 C C . GLN A 1 79 ? -6.074 -14.338 9.316 1.00 95.19 79 GLN A C 1
ATOM 595 O O . GLN A 1 79 ? -6.648 -13.567 10.091 1.00 95.19 79 GLN A O 1
ATOM 600 N N . PRO A 1 80 ? -4.906 -14.921 9.636 1.00 95.25 80 PRO A N 1
ATOM 601 C CA . PRO A 1 80 ? -4.238 -14.684 10.909 1.00 95.25 80 PRO A CA 1
ATOM 602 C C . PRO A 1 80 ? -3.693 -13.253 10.994 1.00 95.25 80 PRO A C 1
ATOM 604 O O . PRO A 1 80 ? -3.133 -12.715 10.031 1.00 95.25 80 PRO A O 1
ATOM 607 N N . PHE A 1 81 ? -3.857 -12.639 12.163 1.00 95.25 81 PHE A N 1
ATOM 608 C CA . PHE A 1 81 ? -3.382 -11.292 12.458 1.00 95.25 81 PHE A CA 1
ATOM 609 C C . PHE A 1 81 ? -2.963 -11.157 13.924 1.00 95.25 81 PHE A C 1
ATOM 611 O O . PHE A 1 81 ? -3.462 -11.861 14.810 1.00 95.25 81 PHE A O 1
ATOM 618 N N . GLU A 1 82 ? -2.114 -10.172 14.188 1.00 93.50 82 GLU A N 1
ATOM 619 C CA . GLU A 1 82 ? -1.758 -9.699 15.522 1.00 93.50 82 GLU A CA 1
ATOM 620 C C . GLU A 1 82 ? -2.291 -8.282 15.740 1.00 93.50 82 GLU A C 1
ATOM 622 O O . GLU A 1 82 ? -2.405 -7.496 14.797 1.00 93.50 82 GLU A O 1
ATOM 627 N N . ILE A 1 83 ? -2.636 -7.945 16.984 1.00 93.56 83 ILE A N 1
ATOM 628 C CA . ILE A 1 83 ? -3.038 -6.582 17.332 1.00 93.56 83 ILE A CA 1
ATOM 629 C C . ILE A 1 83 ? -1.796 -5.831 17.797 1.00 93.56 83 ILE A C 1
ATOM 631 O O . ILE A 1 83 ? -1.228 -6.142 18.837 1.00 93.56 83 ILE A O 1
ATOM 635 N N . MET A 1 84 ? -1.394 -4.816 17.040 1.00 91.38 84 MET A N 1
ATOM 636 C CA . MET A 1 84 ? -0.407 -3.841 17.480 1.00 91.38 84 MET A CA 1
ATOM 637 C C . MET A 1 84 ? -1.114 -2.629 18.084 1.00 91.38 84 MET A C 1
ATOM 639 O O . MET A 1 84 ? -2.027 -2.058 17.482 1.00 91.38 84 MET A O 1
ATOM 643 N N . TYR A 1 85 ? -0.652 -2.218 19.261 1.00 91.88 85 TYR A N 1
ATOM 644 C CA . TYR A 1 85 ? -1.198 -1.099 20.019 1.00 91.88 85 TYR A CA 1
ATOM 645 C C . TYR A 1 85 ? -0.085 -0.234 20.613 1.00 91.88 85 TYR A C 1
ATOM 647 O O . TYR A 1 85 ? 1.002 -0.717 20.923 1.00 91.88 85 TYR A O 1
ATOM 655 N N . SER A 1 86 ? -0.348 1.064 20.777 1.00 89.75 86 SER A N 1
ATOM 656 C CA . SER A 1 86 ? 0.564 1.977 21.462 1.00 89.75 86 SER A CA 1
ATOM 657 C C . SER A 1 86 ? -0.215 2.989 22.292 1.00 89.75 86 SER A C 1
ATOM 659 O O . SER A 1 86 ? -0.604 4.029 21.771 1.00 89.75 86 SER A O 1
ATOM 661 N N . ALA A 1 87 ? -0.350 2.733 23.595 1.00 88.81 87 ALA A N 1
ATOM 662 C CA . ALA A 1 87 ? -0.999 3.657 24.532 1.00 88.81 87 ALA A CA 1
ATOM 663 C C . ALA A 1 87 ? -0.376 5.066 24.531 1.00 88.81 87 ALA A C 1
ATOM 665 O O . ALA A 1 87 ? -1.058 6.058 24.743 1.00 88.81 87 ALA A O 1
ATOM 666 N N . GLU A 1 88 ? 0.931 5.178 24.272 1.00 88.56 88 GLU A N 1
ATOM 667 C CA . GLU A 1 88 ? 1.626 6.472 24.280 1.00 88.56 88 GLU A CA 1
ATOM 668 C C . GLU A 1 88 ? 1.369 7.302 23.012 1.00 88.56 88 GLU A C 1
ATOM 670 O O . GLU A 1 88 ? 1.300 8.528 23.078 1.00 88.56 88 GLU A O 1
ATOM 675 N N . LYS A 1 89 ? 1.277 6.656 21.841 1.00 89.50 89 LYS A N 1
ATOM 676 C CA . LYS A 1 89 ? 1.196 7.360 20.548 1.00 89.50 89 LYS A CA 1
ATOM 677 C C . LYS A 1 89 ? -0.196 7.362 19.938 1.00 89.50 89 LYS A C 1
ATOM 679 O O . LYS A 1 89 ? -0.554 8.338 19.287 1.00 89.50 89 LYS A O 1
ATOM 684 N N . TYR A 1 90 ? -0.917 6.259 20.097 1.00 91.12 90 TYR A N 1
ATOM 685 C CA . TYR A 1 90 ? -2.206 5.988 19.470 1.00 91.12 90 TYR A CA 1
ATOM 686 C C . TYR A 1 90 ? -3.116 5.243 20.465 1.00 91.12 90 TYR A C 1
ATOM 688 O O . TYR A 1 90 ? -3.430 4.070 20.245 1.00 91.12 90 TYR A O 1
ATOM 696 N N . PRO A 1 91 ? -3.489 5.883 21.591 1.00 91.75 91 PRO A N 1
ATOM 697 C CA . PRO A 1 91 ? -4.268 5.238 22.650 1.00 91.75 91 PRO A CA 1
ATOM 698 C C . PRO A 1 91 ? -5.658 4.789 22.183 1.00 91.75 91 PRO A C 1
ATOM 700 O O . PRO A 1 91 ? -6.214 3.845 22.718 1.00 91.75 91 PRO A O 1
ATOM 703 N N . ASP A 1 92 ? -6.212 5.416 21.153 1.00 93.56 92 ASP A N 1
ATOM 704 C CA . ASP A 1 92 ? -7.532 5.157 20.578 1.00 93.56 92 ASP A CA 1
ATOM 705 C C . ASP A 1 92 ? -7.494 4.248 19.335 1.00 93.56 92 ASP A C 1
ATOM 707 O O . ASP A 1 92 ? -8.514 4.074 18.666 1.00 93.56 92 ASP A O 1
ATOM 711 N N . GLN A 1 93 ? -6.336 3.671 18.986 1.00 94.12 93 GLN A N 1
ATOM 712 C CA . GLN A 1 93 ? -6.158 2.963 17.717 1.00 94.12 93 GLN A CA 1
ATOM 713 C C . GLN A 1 93 ? -5.612 1.543 17.879 1.00 94.12 93 GLN A C 1
ATOM 715 O O . GLN A 1 93 ? -4.557 1.330 18.472 1.00 94.12 93 GLN A O 1
ATOM 720 N N . LEU A 1 94 ? -6.270 0.577 17.234 1.00 94.69 94 LEU A N 1
ATOM 721 C CA . LEU A 1 94 ? -5.785 -0.799 17.102 1.00 94.69 94 LEU A CA 1
ATOM 722 C C . LEU A 1 94 ? -5.359 -1.085 15.666 1.00 94.69 94 LEU A C 1
ATOM 724 O O . LEU A 1 94 ? -6.071 -0.756 14.715 1.00 94.69 94 LEU A O 1
ATOM 728 N N . TRP A 1 95 ? -4.183 -1.683 15.493 1.00 95.25 95 TRP A N 1
ATOM 729 C CA . TRP A 1 95 ? -3.670 -2.079 14.183 1.00 95.25 95 TRP A CA 1
ATOM 730 C C . TRP A 1 95 ? -3.688 -3.602 14.087 1.00 95.25 95 TRP A C 1
ATOM 732 O O . TRP A 1 95 ? -2.889 -4.274 14.728 1.00 95.25 95 TRP A O 1
ATOM 742 N N . LEU A 1 96 ? -4.586 -4.146 13.274 1.00 95.50 96 LEU A N 1
ATOM 743 C CA . LEU A 1 96 ? -4.671 -5.571 12.967 1.00 95.50 96 LEU A CA 1
ATOM 744 C C . LEU A 1 96 ? -3.655 -5.885 11.865 1.00 95.50 96 LEU A C 1
ATOM 746 O O . LEU A 1 96 ? -3.926 -5.676 10.681 1.00 95.50 96 LEU A O 1
ATOM 750 N N . VAL A 1 97 ? -2.458 -6.309 12.253 1.00 95.44 97 VAL A N 1
ATOM 751 C CA . VAL A 1 97 ? -1.356 -6.606 11.334 1.00 95.44 97 VAL A CA 1
ATOM 752 C C . VAL A 1 97 ? -1.464 -8.049 10.877 1.00 95.44 97 VAL A C 1
ATOM 754 O O . VAL A 1 97 ? -1.415 -8.963 11.693 1.00 95.44 97 VAL A O 1
ATOM 757 N N . LEU A 1 98 ? -1.614 -8.256 9.571 1.00 94.88 98 LEU A N 1
ATOM 758 C CA . LEU A 1 98 ? -1.725 -9.594 8.997 1.00 94.88 98 LEU A CA 1
ATOM 759 C C . LEU A 1 98 ? -0.366 -10.295 9.040 1.00 94.88 98 LEU A C 1
ATOM 761 O O . LEU A 1 98 ? 0.641 -9.742 8.597 1.00 94.88 98 LEU A O 1
ATOM 765 N N . GLU A 1 99 ? -0.350 -11.522 9.560 1.00 94.44 99 GLU A N 1
ATOM 766 C CA . GLU A 1 99 ? 0.881 -12.310 9.725 1.00 94.44 99 GLU A CA 1
ATOM 767 C C . GLU A 1 99 ? 1.422 -12.812 8.380 1.00 94.44 99 GLU A C 1
ATOM 769 O O . GLU A 1 99 ? 2.628 -12.991 8.197 1.00 94.44 99 GLU A O 1
ATOM 774 N N . GLN A 1 100 ? 0.522 -13.028 7.419 1.00 93.50 100 GLN A N 1
ATOM 775 C CA . GLN A 1 100 ? 0.841 -13.572 6.107 1.00 93.50 100 GLN A CA 1
ATOM 776 C C . GLN A 1 100 ? 0.652 -12.553 4.984 1.00 93.50 100 GLN A C 1
ATOM 778 O O . GLN A 1 100 ? -0.122 -11.601 5.077 1.00 93.50 100 GLN A O 1
ATOM 783 N N . THR A 1 101 ? 1.368 -12.783 3.882 1.00 94.00 101 THR A N 1
ATOM 784 C CA . THR A 1 101 ? 1.146 -12.031 2.644 1.00 94.00 101 THR A CA 1
ATOM 785 C C . THR A 1 101 ? -0.194 -12.437 2.049 1.00 94.00 101 THR A C 1
ATOM 787 O O . THR A 1 101 ? -0.441 -13.623 1.841 1.00 94.00 101 THR A O 1
ATOM 790 N N . LEU A 1 102 ? -1.033 -11.448 1.755 1.00 94.00 102 LEU A N 1
ATOM 791 C CA . LEU A 1 102 ? -2.329 -11.671 1.135 1.00 94.00 102 LEU A CA 1
ATOM 792 C C . LEU A 1 102 ? -2.192 -12.069 -0.335 1.00 94.00 102 LEU A C 1
ATOM 794 O O . LEU A 1 102 ? -1.203 -11.760 -1.009 1.00 94.00 102 LEU A O 1
ATOM 798 N N . GLU A 1 103 ? -3.228 -12.716 -0.851 1.00 93.38 103 GLU A N 1
ATOM 799 C CA . GLU A 1 103 ? -3.349 -12.985 -2.272 1.00 93.38 103 GLU A CA 1
ATOM 800 C C . GLU A 1 103 ? -3.540 -11.682 -3.047 1.00 93.38 103 GLU A C 1
ATOM 802 O O . GLU A 1 103 ? -4.111 -10.697 -2.569 1.00 93.38 103 GLU A O 1
ATOM 807 N N . SER A 1 104 ? -3.002 -11.663 -4.260 1.00 92.81 104 SER A N 1
ATOM 808 C CA . SER A 1 104 ? -3.074 -10.510 -5.144 1.00 92.81 104 SER A CA 1
ATOM 809 C C . SER A 1 104 ? -4.394 -10.483 -5.907 1.00 92.81 104 SER A C 1
ATOM 811 O O . SER A 1 104 ? -4.842 -11.522 -6.375 1.00 92.81 104 SER A O 1
ATOM 813 N N . ASP A 1 105 ? -4.943 -9.281 -6.111 1.00 92.88 105 ASP A N 1
ATOM 814 C CA . ASP A 1 105 ? -6.224 -9.066 -6.804 1.00 92.88 105 ASP A CA 1
ATOM 815 C C . ASP A 1 105 ? -7.418 -9.755 -6.120 1.00 92.88 105 ASP A C 1
ATOM 817 O O . ASP A 1 105 ? -8.421 -10.069 -6.761 1.00 92.88 105 ASP A O 1
ATOM 821 N N . SER A 1 106 ? -7.316 -9.943 -4.805 1.00 93.56 106 SER A N 1
ATOM 822 C CA . SER A 1 106 ? -8.311 -10.624 -3.980 1.00 93.56 106 SER A CA 1
ATOM 823 C C . SER A 1 106 ? -9.016 -9.635 -3.057 1.00 93.56 106 SER A C 1
ATOM 825 O O . SER A 1 106 ? -8.435 -8.645 -2.598 1.00 93.56 106 SER A O 1
ATOM 827 N N . GLU A 1 107 ? -10.297 -9.894 -2.818 1.00 96.12 107 GLU A N 1
ATOM 828 C CA . GLU A 1 107 ? -11.137 -9.128 -1.903 1.00 96.12 107 GLU A CA 1
ATOM 829 C C . GLU A 1 107 ? -11.108 -9.758 -0.510 1.00 96.12 107 GLU A C 1
ATOM 831 O O . GLU A 1 107 ? -11.115 -10.982 -0.367 1.00 96.12 107 GLU A O 1
ATOM 836 N N . TYR A 1 108 ? -11.056 -8.903 0.504 1.00 96.50 108 TYR A N 1
ATOM 837 C CA . TYR A 1 108 ? -11.019 -9.277 1.905 1.00 96.50 108 TYR A CA 1
ATOM 838 C C . TYR A 1 108 ? -12.082 -8.506 2.674 1.00 96.50 108 TYR A C 1
ATOM 840 O O . TYR A 1 108 ? -12.310 -7.322 2.432 1.00 96.50 108 TYR A O 1
ATOM 848 N N . THR A 1 109 ? -12.708 -9.186 3.627 1.00 97.12 109 THR A N 1
ATOM 849 C CA . THR A 1 109 ? -13.728 -8.629 4.512 1.00 97.12 109 THR A CA 1
ATOM 850 C C . THR A 1 109 ? -13.164 -8.507 5.918 1.00 97.12 109 THR A C 1
ATOM 852 O O . THR A 1 109 ? -12.662 -9.483 6.469 1.00 97.12 109 THR A O 1
ATOM 855 N N . VAL A 1 110 ? -13.261 -7.324 6.510 1.00 96.88 110 VAL A N 1
ATOM 856 C CA . VAL A 1 110 ? -12.963 -7.065 7.918 1.00 96.88 110 VAL A CA 1
ATOM 857 C C . VAL A 1 110 ? -14.282 -6.992 8.667 1.00 96.88 110 VAL A C 1
ATOM 859 O O . VAL A 1 110 ? -15.146 -6.182 8.347 1.00 96.88 110 VAL A O 1
ATOM 862 N N . GLU A 1 111 ? -14.435 -7.831 9.677 1.00 96.06 111 GLU A N 1
ATOM 863 C CA . GLU A 1 111 ? -15.596 -7.874 10.551 1.00 96.06 111 GLU A CA 1
ATOM 864 C C . GLU A 1 111 ? -15.156 -7.518 11.973 1.00 96.06 111 GLU A C 1
ATOM 866 O O . GLU A 1 111 ? -14.273 -8.158 12.550 1.00 96.06 111 GLU A O 1
ATOM 871 N N . ILE A 1 112 ? -15.775 -6.478 12.524 1.00 96.06 112 ILE A N 1
ATOM 872 C CA . ILE A 1 112 ? -15.642 -6.071 13.919 1.00 96.06 112 ILE A CA 1
ATOM 873 C C . ILE A 1 112 ? -16.961 -6.420 14.593 1.00 96.06 112 ILE A C 1
ATOM 875 O O . ILE A 1 112 ? -17.996 -5.834 14.291 1.00 96.06 112 ILE A O 1
ATOM 879 N N . LEU A 1 113 ? -16.936 -7.407 15.473 1.00 94.00 113 LEU A N 1
ATOM 880 C CA . LEU A 1 113 ? -18.100 -7.882 16.205 1.00 94.00 113 LEU A CA 1
ATOM 881 C C . LEU A 1 113 ? -18.413 -6.956 17.391 1.00 94.00 113 LEU A C 1
ATOM 883 O O . LEU A 1 113 ? -17.505 -6.320 17.933 1.00 94.00 113 LEU A O 1
ATOM 887 N N . PRO A 1 114 ? -19.679 -6.903 17.838 1.00 92.81 114 PRO A N 1
ATOM 888 C CA . PRO A 1 114 ? -20.023 -6.205 19.069 1.00 92.81 114 PRO A CA 1
ATOM 889 C C . PRO A 1 114 ? -19.342 -6.863 20.278 1.00 92.81 114 PRO A C 1
ATOM 891 O O . PRO A 1 114 ? -19.142 -8.080 20.301 1.00 92.81 114 PRO A O 1
ATOM 894 N N . GLY A 1 115 ? -19.018 -6.063 21.295 1.00 90.69 115 GLY A N 1
ATOM 895 C CA . GLY A 1 115 ? -18.399 -6.518 22.545 1.00 90.69 115 GLY A CA 1
ATOM 896 C C . GLY A 1 115 ? -16.937 -6.110 22.753 1.00 90.69 115 GLY A C 1
ATOM 897 O O . GLY A 1 115 ? -16.374 -6.440 23.795 1.00 90.69 115 GLY A O 1
ATOM 898 N N . VAL A 1 116 ? -16.330 -5.366 21.820 1.00 92.00 116 VAL A N 1
ATOM 899 C CA . VAL A 1 116 ? -15.003 -4.753 22.022 1.00 92.00 116 VAL A CA 1
ATOM 900 C C . VAL A 1 116 ? -15.047 -3.824 23.238 1.00 92.00 116 VAL A C 1
ATOM 902 O O . VAL A 1 116 ? -15.933 -2.976 23.319 1.00 92.00 116 VAL A O 1
ATOM 905 N N . LEU A 1 117 ? -14.093 -3.975 24.161 1.00 91.38 117 LEU A N 1
ATOM 906 C CA . LEU A 1 117 ? -14.023 -3.213 25.411 1.00 91.38 117 LEU A CA 1
ATOM 907 C C . LEU A 1 117 ? -12.932 -2.128 25.354 1.00 91.38 117 LEU A C 1
ATOM 909 O O . LEU A 1 117 ? -11.811 -2.393 24.904 1.00 91.38 117 LEU A O 1
ATOM 913 N N . SER A 1 118 ? -13.252 -0.922 25.825 1.00 92.06 118 SER A N 1
ATOM 914 C CA . SER A 1 118 ? -12.316 0.201 25.990 1.00 92.06 118 SER A CA 1
ATOM 915 C C . SER A 1 118 ? -11.719 0.261 27.404 1.00 92.06 118 SER A C 1
ATOM 917 O O . SER A 1 118 ? -12.186 -0.417 28.322 1.00 92.06 118 SER A O 1
ATOM 919 N N . ALA A 1 119 ? -10.696 1.096 27.611 1.00 89.69 119 ALA A N 1
ATOM 920 C CA . ALA A 1 119 ? -10.113 1.325 28.939 1.00 89.69 119 ALA A CA 1
ATOM 921 C C . ALA A 1 119 ? -11.100 1.986 29.921 1.00 89.69 119 ALA A C 1
ATOM 923 O O . ALA A 1 119 ? -11.031 1.761 31.128 1.00 89.69 119 ALA A O 1
ATOM 924 N N . GLU A 1 120 ? -12.043 2.773 29.401 1.00 86.50 120 GLU A N 1
ATOM 925 C CA . GLU A 1 120 ? -13.071 3.476 30.178 1.00 86.50 120 GLU A CA 1
ATOM 926 C C . GLU A 1 120 ? -14.261 2.571 30.551 1.00 86.50 120 GLU A C 1
ATOM 928 O O . GLU A 1 120 ? -15.169 2.996 31.267 1.00 86.50 120 GLU A O 1
ATOM 933 N N . GLY A 1 121 ? -14.262 1.314 30.087 1.00 84.75 121 GLY A N 1
ATOM 934 C CA . GLY A 1 121 ? -15.348 0.355 30.297 1.00 84.75 121 GLY A CA 1
ATOM 935 C C . GLY A 1 121 ? -16.502 0.488 29.299 1.00 84.75 121 GLY A C 1
ATOM 936 O O . GLY A 1 121 ? -17.544 -0.137 29.494 1.00 84.75 121 GLY A O 1
ATOM 937 N N . GLY A 1 122 ? -16.331 1.283 28.240 1.00 87.12 122 GLY A N 1
ATOM 938 C CA . GLY A 1 122 ? -17.273 1.356 27.127 1.00 87.12 122 GLY A CA 1
ATOM 939 C C . GLY A 1 122 ? -17.209 0.095 26.265 1.00 87.12 122 GLY A C 1
ATOM 940 O O . GLY A 1 122 ? -16.129 -0.438 26.005 1.00 87.12 122 GLY A O 1
ATOM 941 N N . THR A 1 123 ? -18.368 -0.381 25.813 1.00 90.56 123 THR A N 1
ATOM 942 C CA . THR A 1 123 ? -18.484 -1.533 24.911 1.00 90.56 123 THR A CA 1
ATOM 943 C C . THR A 1 123 ? -18.938 -1.103 23.527 1.00 90.56 123 THR A C 1
ATOM 945 O O . THR A 1 123 ? -19.726 -0.167 23.395 1.00 90.56 123 THR A O 1
ATOM 948 N N . LEU A 1 124 ? -18.432 -1.776 22.491 1.00 91.56 124 LEU A N 1
ATOM 949 C CA . LEU A 1 124 ? -18.925 -1.601 21.127 1.00 91.56 124 LEU A CA 1
ATOM 950 C C . LEU A 1 124 ? -20.264 -2.328 20.985 1.00 91.56 124 LEU A C 1
ATOM 952 O O . LEU A 1 124 ? -20.297 -3.560 20.970 1.00 91.56 124 LEU A O 1
ATOM 956 N N . ASP A 1 125 ? -21.349 -1.569 20.893 1.00 87.06 125 ASP A N 1
ATOM 957 C CA . ASP A 1 125 ? -22.708 -2.123 20.884 1.00 87.06 125 ASP A CA 1
ATOM 958 C C . ASP A 1 125 ? -23.092 -2.709 19.521 1.00 87.06 125 ASP A C 1
ATOM 960 O O . ASP A 1 125 ? -23.703 -3.776 19.440 1.00 87.06 125 ASP A O 1
ATOM 964 N N . GLU A 1 126 ? -22.701 -2.028 18.443 1.00 87.81 126 GLU A N 1
ATOM 965 C CA . GLU A 1 126 ? -22.965 -2.440 17.069 1.00 87.81 126 GLU A CA 1
ATOM 966 C C . GLU A 1 126 ? -21.660 -2.838 16.384 1.00 87.81 126 GLU A C 1
ATOM 968 O O . GLU A 1 126 ? -20.704 -2.065 16.307 1.00 87.81 126 GLU A O 1
ATOM 973 N N . GLY A 1 127 ? -21.628 -4.070 15.880 1.00 89.38 127 GLY A N 1
ATOM 974 C CA . GLY A 1 127 ? -20.549 -4.511 15.011 1.00 89.38 127 GLY A CA 1
ATOM 975 C C . GLY A 1 127 ? -20.602 -3.816 13.652 1.00 89.38 127 GLY A C 1
ATOM 976 O O . GLY A 1 127 ? -21.627 -3.272 13.242 1.00 89.38 127 GLY A O 1
ATOM 977 N N . MET A 1 128 ? -19.499 -3.883 12.919 1.00 92.06 128 MET A N 1
ATOM 978 C CA . MET A 1 128 ? -19.411 -3.364 11.561 1.00 92.06 128 MET A CA 1
ATOM 979 C C . MET A 1 128 ? -18.632 -4.305 10.656 1.00 92.06 128 MET A C 1
ATOM 981 O O . MET A 1 128 ? -17.795 -5.095 11.097 1.00 92.06 128 MET A O 1
ATOM 985 N N . THR A 1 129 ? -18.897 -4.197 9.363 1.00 95.12 129 THR A N 1
ATOM 986 C CA . THR A 1 129 ? -18.213 -4.970 8.334 1.00 95.12 129 THR A CA 1
ATOM 987 C C . THR A 1 129 ? -17.742 -4.023 7.248 1.00 95.12 129 THR A C 1
ATOM 989 O O . THR A 1 129 ? -18.503 -3.165 6.808 1.00 95.12 129 THR A O 1
ATOM 992 N N . THR A 1 130 ? -16.493 -4.175 6.827 1.00 94.38 130 THR A N 1
ATOM 993 C CA . THR A 1 130 ? -15.918 -3.429 5.710 1.00 94.38 130 THR A CA 1
ATOM 994 C C . THR A 1 130 ? -15.163 -4.356 4.783 1.00 94.38 130 THR A C 1
ATOM 996 O O . THR A 1 130 ? -14.762 -5.459 5.149 1.00 94.38 130 THR A O 1
ATOM 999 N N . THR A 1 131 ? -14.972 -3.905 3.556 1.00 96.19 131 THR A N 1
ATOM 1000 C CA . THR A 1 131 ? -14.310 -4.664 2.502 1.00 96.19 131 THR A CA 1
ATOM 1001 C C . THR A 1 131 ? -13.128 -3.887 1.949 1.00 96.19 131 THR A C 1
ATOM 1003 O O . THR A 1 131 ? -13.127 -2.656 1.924 1.00 96.19 131 THR A O 1
ATOM 1006 N N . PHE A 1 132 ? -12.096 -4.593 1.500 1.00 96.06 132 PHE A N 1
ATOM 1007 C CA . PHE A 1 132 ? -11.002 -3.994 0.745 1.00 96.06 132 PHE A CA 1
ATOM 1008 C C . PHE A 1 132 ? -10.441 -4.979 -0.270 1.00 96.06 132 PHE A C 1
ATOM 1010 O O . PHE A 1 132 ? -10.517 -6.194 -0.100 1.00 96.06 132 PHE A O 1
ATOM 1017 N N . LYS A 1 133 ? -9.822 -4.448 -1.325 1.00 95.56 133 LYS A N 1
ATOM 1018 C CA . LYS A 1 133 ? -9.241 -5.255 -2.396 1.00 95.56 133 LYS A CA 1
ATOM 1019 C C . LYS A 1 133 ? -7.743 -5.029 -2.540 1.00 95.56 133 LYS A C 1
ATOM 1021 O O . LYS A 1 133 ? -7.262 -3.890 -2.630 1.00 95.56 133 LYS A O 1
ATOM 1026 N N . THR A 1 134 ? -6.993 -6.122 -2.612 1.00 94.12 134 THR A N 1
ATOM 1027 C CA . THR A 1 134 ? -5.551 -6.074 -2.841 1.00 94.12 134 THR A CA 1
ATOM 1028 C C . THR A 1 134 ? -5.222 -5.730 -4.295 1.00 94.12 134 THR A C 1
ATOM 1030 O O . THR A 1 134 ? -6.004 -5.919 -5.226 1.00 94.12 134 THR A O 1
ATOM 1033 N N . ARG A 1 135 ? -4.034 -5.166 -4.505 1.00 92.19 135 ARG A N 1
ATOM 1034 C CA . ARG A 1 135 ? -3.511 -4.781 -5.816 1.00 92.19 135 ARG A CA 1
ATOM 1035 C C . ARG A 1 135 ? -3.165 -6.017 -6.646 1.00 92.19 135 ARG A C 1
ATOM 1037 O O . ARG A 1 135 ? -2.671 -7.008 -6.106 1.00 92.19 135 ARG A O 1
ATOM 1044 N N . ASN A 1 136 ? -3.346 -5.922 -7.963 1.00 89.88 136 ASN A N 1
ATOM 1045 C CA . ASN A 1 136 ? -2.932 -6.943 -8.927 1.00 89.88 136 ASN A CA 1
ATOM 1046 C C . ASN A 1 136 ? -1.426 -6.830 -9.256 1.00 89.88 136 ASN A C 1
ATOM 1048 O O . ASN A 1 136 ? -1.017 -6.205 -10.237 1.00 89.88 136 ASN A O 1
ATOM 1052 N N . THR A 1 137 ? -0.593 -7.465 -8.432 1.00 85.88 137 THR A N 1
ATOM 1053 C CA . THR A 1 137 ? 0.870 -7.465 -8.542 1.00 85.88 137 THR A CA 1
ATOM 1054 C C . THR A 1 137 ? 1.360 -8.242 -9.760 1.00 85.88 137 THR A C 1
ATOM 1056 O O . THR A 1 137 ? 2.410 -7.915 -10.308 1.00 85.88 137 THR A O 1
ATOM 1059 N N . ALA A 1 138 ? 0.603 -9.236 -10.236 1.00 79.81 138 ALA A N 1
ATOM 1060 C CA . ALA A 1 138 ? 0.954 -9.999 -11.432 1.00 79.81 138 ALA A CA 1
ATOM 1061 C C . ALA A 1 138 ? 0.922 -9.122 -12.692 1.00 79.81 138 ALA A C 1
ATOM 1063 O O . ALA A 1 138 ? 1.816 -9.201 -13.539 1.00 79.81 138 ALA A O 1
ATOM 1064 N N . THR A 1 139 ? -0.085 -8.258 -12.810 1.00 76.69 139 THR A N 1
ATOM 1065 C CA . THR A 1 139 ? -0.184 -7.293 -13.909 1.00 76.69 139 THR A CA 1
ATOM 1066 C C . THR A 1 139 ? 0.895 -6.225 -13.780 1.00 76.69 139 THR A C 1
ATOM 1068 O O . THR A 1 139 ? 1.580 -5.944 -14.760 1.00 76.69 139 THR A O 1
ATOM 1071 N N . ASP A 1 140 ? 1.149 -5.713 -12.574 1.00 77.94 140 ASP A N 1
ATOM 1072 C CA . ASP A 1 140 ? 2.233 -4.750 -12.338 1.00 77.94 140 ASP A CA 1
ATOM 1073 C C . ASP A 1 140 ? 3.617 -5.311 -12.688 1.00 77.94 140 ASP A C 1
ATOM 1075 O O . ASP A 1 140 ? 4.449 -4.625 -13.287 1.00 77.94 140 ASP A O 1
ATOM 1079 N N . ALA A 1 141 ? 3.870 -6.575 -12.345 1.00 77.88 141 ALA A N 1
ATOM 1080 C CA . ALA A 1 141 ? 5.112 -7.261 -12.673 1.00 77.88 141 ALA A CA 1
ATOM 1081 C C . ALA A 1 141 ? 5.270 -7.410 -14.192 1.00 77.88 141 ALA A C 1
ATOM 1083 O O . ALA A 1 141 ? 6.348 -7.169 -14.728 1.00 77.88 141 ALA A O 1
ATOM 1084 N N . LYS A 1 142 ? 4.189 -7.730 -14.914 1.00 77.25 142 LYS A N 1
ATOM 1085 C CA . LYS A 1 142 ? 4.205 -7.815 -16.383 1.00 77.25 142 LYS A CA 1
ATOM 1086 C C . LYS A 1 142 ? 4.414 -6.451 -17.035 1.00 77.25 142 LYS A C 1
ATOM 1088 O O . LYS A 1 142 ? 5.199 -6.349 -17.974 1.00 77.25 142 LYS A O 1
ATOM 1093 N N . VAL A 1 143 ? 3.757 -5.405 -16.534 1.00 77.94 143 VAL A N 1
ATOM 1094 C CA . VAL A 1 143 ? 3.911 -4.032 -17.041 1.00 77.94 143 VAL A CA 1
ATOM 1095 C C . VAL A 1 143 ? 5.330 -3.518 -16.795 1.00 77.94 143 VAL A C 1
ATOM 1097 O O . VAL A 1 143 ? 5.955 -2.988 -17.711 1.00 77.94 143 VAL A O 1
ATOM 1100 N N . SER A 1 144 ? 5.877 -3.722 -15.596 1.00 73.75 144 SER A N 1
ATOM 1101 C CA . SER A 1 144 ? 7.246 -3.305 -15.266 1.00 73.75 144 SER A CA 1
ATOM 1102 C C . SER A 1 144 ? 8.303 -4.100 -16.038 1.00 73.75 144 SER A C 1
ATOM 1104 O O . SER A 1 144 ? 9.250 -3.500 -16.547 1.00 73.75 144 SER A O 1
ATOM 1106 N N . LEU A 1 145 ? 8.117 -5.414 -16.220 1.00 76.94 145 LEU A N 1
ATOM 1107 C CA . LEU A 1 145 ? 8.957 -6.239 -17.095 1.00 76.94 145 LEU A CA 1
ATOM 1108 C C . LEU A 1 145 ? 8.881 -5.759 -18.552 1.00 76.94 145 LEU A C 1
ATOM 1110 O O . LEU A 1 145 ? 9.910 -5.644 -19.213 1.00 76.94 145 LEU A O 1
ATOM 1114 N N . GLY A 1 146 ? 7.682 -5.439 -19.046 1.00 80.12 146 GLY A N 1
ATOM 1115 C CA . GLY A 1 146 ? 7.478 -4.895 -20.388 1.00 80.12 146 GLY A CA 1
ATOM 1116 C C . GLY A 1 146 ? 8.198 -3.562 -20.581 1.00 80.12 146 GLY A C 1
ATOM 1117 O O . GLY A 1 146 ? 8.942 -3.398 -21.546 1.00 80.12 146 GLY A O 1
ATOM 1118 N N . LEU A 1 147 ? 8.060 -2.636 -19.630 1.00 84.62 147 LEU A N 1
ATOM 1119 C CA . LEU A 1 147 ? 8.758 -1.352 -19.656 1.00 84.62 147 LEU A CA 1
ATOM 1120 C C . LEU A 1 147 ? 10.282 -1.533 -19.601 1.00 84.62 147 LEU A C 1
ATOM 1122 O O . LEU A 1 147 ? 11.005 -0.875 -20.348 1.00 84.62 147 LEU A O 1
ATOM 1126 N N . MET A 1 148 ? 10.778 -2.460 -18.774 1.00 78.19 148 MET A N 1
ATOM 1127 C CA . MET A 1 148 ? 12.203 -2.795 -18.711 1.00 78.19 148 MET A CA 1
ATOM 1128 C C . MET A 1 148 ? 12.703 -3.386 -20.035 1.00 78.19 148 MET A C 1
ATOM 1130 O O . MET A 1 148 ? 13.772 -3.002 -20.502 1.00 78.19 148 MET A O 1
ATOM 1134 N N . ALA A 1 149 ? 11.932 -4.268 -20.674 1.00 81.94 149 ALA A N 1
ATOM 1135 C CA . ALA A 1 149 ? 12.269 -4.825 -21.980 1.00 81.94 149 ALA A CA 1
ATOM 1136 C C . ALA A 1 149 ? 12.314 -3.735 -23.063 1.00 81.94 149 ALA A C 1
ATOM 1138 O O . ALA A 1 149 ? 13.263 -3.689 -23.843 1.00 81.94 149 ALA A O 1
ATOM 1139 N N . VAL A 1 150 ? 11.353 -2.806 -23.071 1.00 87.88 150 VAL A N 1
ATOM 1140 C CA . VAL A 1 150 ? 11.350 -1.649 -23.983 1.00 87.88 150 VAL A CA 1
ATOM 1141 C C . VAL A 1 150 ? 12.568 -0.756 -23.738 1.00 87.88 150 VAL A C 1
ATOM 1143 O O . VAL A 1 150 ? 13.260 -0.394 -24.689 1.00 87.88 150 VAL A O 1
ATOM 1146 N N . MET A 1 151 ? 12.891 -0.453 -22.477 1.00 81.56 151 MET A N 1
ATOM 1147 C CA . MET A 1 151 ? 14.067 0.346 -22.121 1.00 81.56 151 MET A CA 1
ATOM 1148 C C . MET A 1 151 ? 15.374 -0.357 -22.504 1.00 81.56 151 MET A C 1
ATOM 1150 O O . MET A 1 151 ? 16.301 0.289 -22.989 1.00 81.56 151 MET A O 1
ATOM 1154 N N . MET A 1 152 ? 15.438 -1.681 -22.350 1.00 77.31 152 MET A N 1
ATOM 1155 C CA . MET A 1 152 ? 16.572 -2.500 -22.764 1.00 77.31 152 MET A CA 1
ATOM 1156 C C . MET A 1 152 ? 16.721 -2.492 -24.292 1.00 77.31 152 MET A C 1
ATOM 1158 O O . MET A 1 152 ? 17.810 -2.215 -24.781 1.00 77.31 152 MET A O 1
ATOM 1162 N N . VAL A 1 153 ? 15.649 -2.694 -25.065 1.00 82.00 153 VAL A N 1
ATOM 1163 C CA . VAL A 1 153 ? 15.674 -2.602 -26.539 1.00 82.00 153 VAL A CA 1
ATOM 1164 C C . VAL A 1 153 ? 16.069 -1.195 -26.999 1.00 82.00 153 VAL A C 1
ATOM 1166 O O . VAL A 1 153 ? 16.893 -1.041 -27.907 1.00 82.00 153 VAL A O 1
ATOM 1169 N N . PHE A 1 154 ? 15.551 -0.155 -26.344 1.00 84.62 154 PHE A N 1
ATOM 1170 C CA . PHE A 1 154 ? 15.938 1.226 -26.612 1.00 84.62 154 PHE A CA 1
ATOM 1171 C C . PHE A 1 154 ? 17.427 1.450 -26.321 1.00 84.62 154 PHE A C 1
ATOM 1173 O O . PHE A 1 154 ? 18.149 1.921 -27.197 1.00 84.62 154 PHE A O 1
ATOM 1180 N N . MET A 1 155 ? 17.929 1.030 -25.155 1.00 75.69 155 MET A N 1
ATOM 1181 C CA . MET A 1 155 ? 19.350 1.118 -24.813 1.00 75.69 155 MET A CA 1
ATOM 1182 C C . MET A 1 155 ? 20.227 0.305 -25.763 1.00 75.69 155 MET A C 1
ATOM 1184 O O . MET A 1 155 ? 21.242 0.825 -26.210 1.00 75.69 155 MET A O 1
ATOM 1188 N N . PHE A 1 156 ? 19.862 -0.923 -26.129 1.00 77.31 156 PHE A N 1
ATOM 1189 C CA . PHE A 1 156 ? 20.623 -1.732 -27.085 1.00 77.31 156 PHE A CA 1
ATOM 1190 C C . PHE A 1 156 ? 20.634 -1.110 -28.480 1.00 77.31 156 PHE A C 1
ATOM 1192 O O . PHE A 1 156 ? 21.683 -1.102 -29.123 1.00 77.31 156 PHE A O 1
ATOM 1199 N N . SER A 1 157 ? 19.518 -0.552 -28.954 1.00 75.25 157 SER A N 1
ATOM 1200 C CA . SER A 1 157 ? 19.460 0.115 -30.260 1.00 75.25 157 SER A CA 1
ATOM 1201 C C . SER A 1 157 ? 20.233 1.437 -30.262 1.00 75.25 157 SER A C 1
ATOM 1203 O O . SER A 1 157 ? 21.006 1.692 -31.186 1.00 75.25 157 SER A O 1
ATOM 1205 N N . ALA A 1 158 ? 20.113 2.242 -29.204 1.00 77.69 158 ALA A N 1
ATOM 1206 C CA . ALA A 1 158 ? 20.857 3.481 -29.025 1.00 77.69 158 ALA A CA 1
ATOM 1207 C C . ALA A 1 158 ? 22.355 3.215 -28.836 1.00 77.69 158 ALA A C 1
ATOM 1209 O O . ALA A 1 158 ? 23.165 3.907 -29.441 1.00 77.69 158 ALA A O 1
ATOM 1210 N N . THR A 1 159 ? 22.728 2.179 -28.081 1.00 76.44 159 THR A N 1
ATOM 1211 C CA . THR A 1 159 ? 24.122 1.764 -27.856 1.00 76.44 159 THR A CA 1
ATOM 1212 C C . THR A 1 159 ? 24.708 1.135 -29.106 1.00 76.44 159 THR A C 1
ATOM 1214 O O . THR A 1 159 ? 25.825 1.465 -29.455 1.00 76.44 159 THR A O 1
ATOM 1217 N N . SER A 1 160 ? 23.970 0.313 -29.855 1.00 69.94 160 SER A N 1
ATOM 1218 C CA . SER A 1 160 ? 24.438 -0.232 -31.139 1.00 69.94 160 SER A CA 1
ATOM 1219 C C . SER A 1 160 ? 24.579 0.859 -32.195 1.00 69.94 160 SER A C 1
ATOM 1221 O O . SER A 1 160 ? 25.531 0.837 -32.967 1.00 69.94 160 SER A O 1
ATOM 1223 N N . LYS A 1 161 ? 23.676 1.849 -32.227 1.00 66.88 161 LYS A N 1
ATOM 1224 C CA . LYS A 1 161 ? 23.815 3.033 -33.089 1.00 66.88 161 LYS A CA 1
ATOM 1225 C C . LYS A 1 161 ? 24.947 3.942 -32.618 1.00 66.88 161 LYS A C 1
ATOM 1227 O O . LYS A 1 161 ? 25.657 4.468 -33.460 1.00 66.88 161 LYS A O 1
ATOM 1232 N N . ALA A 1 162 ? 25.158 4.111 -31.316 1.00 66.38 162 ALA A N 1
ATOM 1233 C CA . ALA A 1 162 ? 26.262 4.892 -30.765 1.00 66.38 162 ALA A CA 1
ATOM 1234 C C . ALA A 1 162 ? 27.607 4.186 -30.951 1.00 66.38 162 ALA A C 1
ATOM 1236 O O . ALA A 1 162 ? 28.566 4.870 -31.264 1.00 66.38 162 ALA A O 1
ATOM 1237 N N . ALA A 1 163 ? 27.653 2.855 -30.854 1.00 67.06 163 ALA A N 1
ATOM 1238 C CA . ALA A 1 163 ? 28.810 1.999 -31.094 1.00 67.06 163 ALA A CA 1
ATOM 1239 C C . ALA A 1 163 ? 29.123 1.883 -32.586 1.00 67.06 163 ALA A C 1
ATOM 1241 O O . ALA A 1 163 ? 30.280 1.942 -32.964 1.00 67.06 163 ALA A O 1
ATOM 1242 N N . LYS A 1 164 ? 28.113 1.793 -33.465 1.00 63.25 164 LYS A N 1
ATOM 1243 C CA . LYS A 1 164 ? 28.310 1.918 -34.917 1.00 63.25 164 LYS A CA 1
ATOM 1244 C C . LYS A 1 164 ? 28.707 3.331 -35.307 1.00 63.25 164 LYS A C 1
ATOM 1246 O O . LYS A 1 164 ? 29.576 3.465 -36.142 1.00 63.25 164 LYS A O 1
ATOM 1251 N N . LYS A 1 165 ? 28.149 4.375 -34.687 1.00 61.22 165 LYS A N 1
ATOM 1252 C CA . LYS A 1 165 ? 28.536 5.773 -34.933 1.00 61.22 165 LYS A CA 1
ATOM 1253 C C . LYS A 1 165 ? 29.891 6.105 -34.314 1.00 61.22 165 LYS A C 1
ATOM 1255 O O . LYS A 1 165 ? 30.581 6.954 -34.853 1.00 61.22 165 LYS A O 1
ATOM 1260 N N . SER A 1 166 ? 30.298 5.465 -33.219 1.00 58.91 166 SER A N 1
ATOM 1261 C CA . SER A 1 166 ? 31.637 5.592 -32.639 1.00 58.91 166 SER A CA 1
ATOM 1262 C C . SER A 1 166 ? 32.639 4.733 -33.391 1.00 58.91 166 SER A C 1
ATOM 1264 O O . SER A 1 166 ? 33.740 5.202 -33.574 1.00 58.91 166 SER A O 1
ATOM 1266 N N . ALA A 1 167 ? 32.264 3.566 -33.917 1.00 58.47 167 ALA A N 1
ATOM 1267 C CA . ALA A 1 167 ? 33.088 2.756 -34.814 1.00 58.47 167 ALA A CA 1
ATOM 1268 C C . ALA A 1 167 ? 33.145 3.344 -36.232 1.00 58.47 167 ALA A C 1
ATOM 1270 O O . ALA A 1 167 ? 34.145 3.182 -36.913 1.00 58.47 167 ALA A O 1
ATOM 1271 N N . GLU A 1 168 ? 32.122 4.064 -36.697 1.00 53.25 168 GLU A N 1
ATOM 1272 C CA . GLU A 1 168 ? 32.161 4.888 -37.911 1.00 53.25 168 GLU A CA 1
ATOM 1273 C C . GLU A 1 168 ? 32.960 6.156 -37.671 1.00 53.25 168 GLU A C 1
ATOM 1275 O O . GLU A 1 168 ? 33.714 6.537 -38.545 1.00 53.25 168 GLU A O 1
ATOM 1280 N N . LYS A 1 169 ? 32.864 6.797 -36.501 1.00 53.72 169 LYS A N 1
ATOM 1281 C CA . LYS A 1 169 ? 33.731 7.927 -36.142 1.00 53.72 169 LYS A CA 1
ATOM 1282 C C . LYS A 1 169 ? 35.170 7.489 -35.912 1.00 53.72 169 LYS A C 1
ATOM 1284 O O . LYS A 1 169 ? 36.049 8.186 -36.374 1.00 53.72 169 LYS A O 1
ATOM 1289 N N . GLU A 1 170 ? 35.430 6.346 -35.291 1.00 51.50 170 GLU A N 1
ATOM 1290 C CA . GLU A 1 170 ? 36.766 5.769 -35.143 1.00 51.50 170 GLU A CA 1
ATOM 1291 C C . GLU A 1 170 ? 37.258 5.266 -36.492 1.00 51.50 170 GLU A C 1
ATOM 1293 O O . GLU A 1 170 ? 38.340 5.639 -36.891 1.00 51.50 170 GLU A O 1
ATOM 1298 N N . SER A 1 171 ? 36.473 4.555 -37.300 1.00 48.03 171 SER A N 1
ATOM 1299 C CA . SER A 1 171 ? 36.902 4.208 -38.663 1.00 48.03 171 SER A CA 1
ATOM 1300 C C . SER A 1 171 ? 37.022 5.434 -39.573 1.00 48.03 171 SER A C 1
ATOM 1302 O O . SER A 1 171 ? 37.851 5.408 -40.474 1.00 48.03 171 SER A O 1
ATOM 1304 N N . PHE A 1 172 ? 36.306 6.537 -39.339 1.00 44.72 172 PHE A N 1
ATOM 1305 C CA . PHE A 1 172 ? 36.451 7.817 -40.047 1.00 44.72 172 PHE A CA 1
ATOM 1306 C C . PHE A 1 172 ? 37.598 8.681 -39.502 1.00 44.72 172 PHE A C 1
ATOM 1308 O O . PHE A 1 172 ? 38.218 9.392 -40.279 1.00 44.72 172 PHE A O 1
ATOM 1315 N N . GLU A 1 173 ? 37.948 8.602 -38.219 1.00 44.88 173 GLU A N 1
ATOM 1316 C CA . GLU A 1 173 ? 39.094 9.291 -37.608 1.00 44.88 173 GLU A CA 1
ATOM 1317 C C . GLU A 1 173 ? 40.392 8.500 -37.803 1.00 44.88 173 GLU A C 1
ATOM 1319 O O . GLU A 1 173 ? 41.430 9.087 -38.086 1.00 44.88 173 GLU A O 1
ATOM 1324 N N . THR A 1 174 ? 40.346 7.170 -37.747 1.00 42.69 174 THR A N 1
ATOM 1325 C CA . THR A 1 174 ? 41.432 6.265 -38.131 1.00 42.69 174 THR A CA 1
ATOM 1326 C C . THR A 1 174 ? 41.622 6.302 -39.648 1.00 42.69 174 THR A C 1
ATOM 1328 O O . THR A 1 174 ? 42.744 6.502 -40.091 1.00 42.69 174 THR A O 1
ATOM 1331 N N . SER A 1 175 ? 40.568 6.255 -40.479 1.00 43.91 175 SER A N 1
ATOM 1332 C CA . SER A 1 175 ? 40.731 6.471 -41.933 1.00 43.91 175 SER A CA 1
ATOM 1333 C C . SER A 1 175 ? 40.962 7.934 -42.320 1.00 43.91 175 SER A C 1
ATOM 1335 O O . SER A 1 175 ? 41.498 8.184 -43.392 1.00 43.91 175 SER A O 1
ATOM 1337 N N . GLY A 1 176 ? 40.608 8.901 -41.474 1.00 44.47 176 GLY A N 1
ATOM 1338 C CA . GLY A 1 176 ? 40.855 10.332 -41.676 1.00 44.47 176 GLY A CA 1
ATOM 1339 C C . GLY A 1 176 ? 42.303 10.709 -41.382 1.00 44.47 176 GLY A C 1
ATOM 1340 O O . GLY A 1 176 ? 42.946 11.346 -42.212 1.00 44.47 176 GLY A O 1
ATOM 1341 N N . LYS A 1 177 ? 42.861 10.214 -40.271 1.00 41.09 177 LYS A N 1
ATOM 1342 C CA . LYS A 1 177 ? 44.287 10.362 -39.940 1.00 41.09 177 LYS A CA 1
ATOM 1343 C C . LYS A 1 177 ? 45.180 9.541 -40.875 1.00 41.09 177 LYS A C 1
ATOM 1345 O O . LYS A 1 177 ? 46.206 10.046 -41.315 1.00 41.09 177 LYS A O 1
ATOM 1350 N N . ILE A 1 178 ? 44.745 8.347 -41.294 1.00 42.28 178 ILE A N 1
ATOM 1351 C CA . ILE A 1 178 ? 45.444 7.577 -42.340 1.00 42.28 178 ILE A CA 1
ATOM 1352 C C . ILE A 1 178 ? 45.331 8.262 -43.718 1.00 42.28 178 ILE A C 1
ATOM 1354 O O . ILE A 1 178 ? 46.240 8.132 -44.536 1.00 42.28 178 ILE A O 1
ATOM 1358 N N . LYS A 1 179 ? 44.283 9.052 -43.997 1.00 51.34 179 LYS A N 1
ATOM 1359 C CA . LYS A 1 179 ? 44.182 9.800 -45.263 1.00 51.34 179 LYS A CA 1
ATOM 1360 C C . LYS A 1 179 ? 45.059 11.045 -45.291 1.00 51.34 179 LYS A C 1
ATOM 1362 O O . LYS A 1 179 ? 45.761 11.215 -46.282 1.00 51.34 179 LYS A O 1
ATOM 1367 N N . GLU A 1 180 ? 45.101 11.865 -44.243 1.00 46.34 180 GLU A N 1
ATOM 1368 C CA . GLU A 1 180 ? 45.927 13.087 -44.250 1.00 46.34 180 GLU A CA 1
ATOM 1369 C C . GLU A 1 180 ? 47.434 12.807 -44.254 1.00 46.34 180 GLU A C 1
ATOM 1371 O O . GLU A 1 180 ? 48.172 13.480 -44.973 1.00 46.34 180 GLU A O 1
ATOM 1376 N N . GLU A 1 181 ? 47.894 11.758 -43.567 1.00 48.25 181 GLU A N 1
ATOM 1377 C CA . GLU A 1 181 ? 49.310 11.362 -43.587 1.00 48.25 181 GLU A CA 1
ATOM 1378 C C . GLU A 1 181 ? 49.713 10.667 -44.909 1.00 48.25 181 GLU A C 1
ATOM 1380 O O . GLU A 1 181 ? 50.879 10.709 -45.318 1.00 48.25 181 GLU A O 1
ATOM 1385 N N . SER A 1 182 ? 48.739 10.098 -45.641 1.00 54.62 182 SER A N 1
ATOM 1386 C CA . SER A 1 182 ? 48.940 9.530 -46.987 1.00 54.62 182 SER A CA 1
ATOM 1387 C C . SER A 1 182 ? 48.826 10.548 -48.132 1.00 54.62 182 SER A C 1
ATOM 1389 O O . SER A 1 182 ? 49.209 10.238 -49.257 1.00 54.62 182 SER A O 1
ATOM 1391 N N . LEU A 1 183 ? 48.355 11.772 -47.863 1.00 57.19 183 LEU A N 1
ATOM 1392 C CA . LEU A 1 183 ? 48.147 12.846 -48.847 1.00 57.19 183 LEU A CA 1
ATOM 1393 C C . LEU A 1 183 ? 49.412 13.688 -49.103 1.00 57.19 183 LEU A C 1
ATOM 1395 O O . LEU A 1 183 ? 49.322 14.839 -49.527 1.00 57.19 183 LEU A O 1
ATOM 1399 N N . ASN A 1 184 ? 50.607 13.141 -48.858 1.00 72.81 184 ASN A N 1
ATOM 1400 C CA . ASN A 1 184 ? 51.857 13.813 -49.211 1.00 72.81 184 ASN A CA 1
ATOM 1401 C C . ASN A 1 184 ? 52.106 13.687 -50.733 1.00 72.81 184 ASN A C 1
ATOM 1403 O O . ASN A 1 184 ? 52.377 12.572 -51.199 1.00 72.81 184 ASN A O 1
ATOM 1407 N N . PRO A 1 185 ? 52.086 14.796 -51.505 1.00 69.44 185 PRO A N 1
ATOM 1408 C CA . PRO A 1 185 ? 52.219 14.761 -52.964 1.00 69.44 185 PRO A CA 1
ATOM 1409 C C . PRO A 1 185 ? 53.490 14.044 -53.435 1.00 69.44 185 PRO A C 1
ATOM 1411 O O . PRO A 1 185 ? 53.450 13.273 -54.389 1.00 69.44 185 PRO A O 1
ATOM 1414 N N . TYR A 1 186 ? 54.605 14.211 -52.717 1.00 66.94 186 TYR A N 1
ATOM 1415 C CA . TYR A 1 186 ? 55.896 13.613 -53.069 1.00 66.94 186 TYR A CA 1
ATOM 1416 C C . TYR A 1 186 ? 55.916 12.090 -52.882 1.00 66.94 186 TYR A C 1
ATOM 1418 O O . TYR A 1 186 ? 56.501 11.369 -53.691 1.00 66.94 186 TYR A O 1
ATOM 1426 N N . LYS A 1 187 ? 55.257 11.573 -51.834 1.00 70.38 187 LYS A N 1
ATOM 1427 C CA . LYS A 1 187 ? 55.129 10.120 -51.627 1.00 70.38 187 LYS A CA 1
ATOM 1428 C C . LYS A 1 187 ? 54.180 9.498 -52.654 1.00 70.38 187 LYS A C 1
ATOM 1430 O O . LYS A 1 187 ? 54.461 8.411 -53.147 1.00 70.38 187 LYS A O 1
ATOM 1435 N N . ILE A 1 188 ? 53.104 10.198 -53.016 1.00 64.44 188 ILE A N 1
ATOM 1436 C CA . ILE A 1 188 ? 52.140 9.736 -54.026 1.00 64.44 188 ILE A CA 1
ATOM 1437 C C . ILE A 1 188 ? 52.780 9.705 -55.418 1.00 64.44 188 ILE A C 1
ATOM 1439 O O . ILE A 1 188 ? 52.650 8.698 -56.112 1.00 64.44 188 ILE A O 1
ATOM 1443 N N . ALA A 1 189 ? 53.516 10.753 -55.795 1.00 71.19 189 ALA A N 1
ATOM 1444 C CA . ALA A 1 189 ? 54.261 10.819 -57.051 1.00 71.19 189 ALA A CA 1
ATOM 1445 C C . ALA A 1 189 ? 55.266 9.661 -57.175 1.00 71.19 189 ALA A C 1
ATOM 1447 O O . ALA A 1 189 ? 55.290 8.965 -58.187 1.00 71.19 189 ALA A O 1
ATOM 1448 N N . LYS A 1 190 ? 56.029 9.383 -56.106 1.00 70.88 190 LYS A N 1
ATOM 1449 C CA . LYS A 1 190 ? 57.041 8.313 -56.080 1.00 70.88 190 LYS A CA 1
ATOM 1450 C C . LYS A 1 190 ? 56.449 6.901 -56.150 1.00 70.88 190 LYS A C 1
ATOM 1452 O O . LYS A 1 190 ? 57.040 6.034 -56.779 1.00 70.88 190 LYS A O 1
ATOM 1457 N N . VAL A 1 191 ? 55.311 6.656 -55.500 1.00 71.06 191 VAL A N 1
ATOM 1458 C CA . VAL A 1 191 ? 54.667 5.328 -55.473 1.00 71.06 191 VAL A CA 1
ATOM 1459 C C . VAL A 1 191 ? 53.864 5.060 -56.745 1.00 71.06 191 VAL A C 1
ATOM 1461 O O . VAL A 1 191 ? 53.806 3.921 -57.197 1.00 71.06 191 VAL A O 1
ATOM 1464 N N . LYS A 1 192 ? 53.245 6.091 -57.329 1.00 65.31 192 LYS A N 1
ATOM 1465 C CA . LYS A 1 192 ? 52.401 5.949 -58.523 1.00 65.31 192 LYS A CA 1
ATOM 1466 C C . LYS A 1 192 ? 53.115 6.275 -59.842 1.00 65.31 192 LYS A C 1
ATOM 1468 O O . LYS A 1 192 ? 52.520 6.068 -60.892 1.00 65.31 192 LYS A O 1
ATOM 1473 N N . GLY A 1 193 ? 54.351 6.780 -59.798 1.00 61.72 193 GLY A N 1
ATOM 1474 C CA . GLY A 1 193 ? 55.143 7.128 -60.985 1.00 61.72 193 GLY A CA 1
ATOM 1475 C C . GLY A 1 193 ? 54.609 8.333 -61.769 1.00 61.72 193 GLY A C 1
ATOM 1476 O O . GLY A 1 193 ? 54.745 8.366 -62.986 1.00 61.72 193 GLY A O 1
ATOM 1477 N N . ILE A 1 194 ? 53.971 9.292 -61.089 1.00 73.69 194 ILE A N 1
ATOM 1478 C CA . ILE A 1 194 ? 53.274 10.444 -61.696 1.00 73.69 194 ILE A CA 1
ATOM 1479 C C . ILE A 1 194 ? 54.039 11.746 -61.389 1.00 73.69 194 ILE A C 1
ATOM 1481 O O . ILE A 1 194 ? 54.789 11.803 -60.411 1.00 73.69 194 ILE A O 1
ATOM 1485 N N . SER A 1 195 ? 53.854 12.796 -62.197 1.00 79.31 195 SER A N 1
ATOM 1486 C CA . SER A 1 195 ? 54.456 14.117 -61.973 1.00 79.31 195 SER A CA 1
ATOM 1487 C C . SER A 1 195 ? 53.979 14.767 -60.662 1.00 79.31 195 SER A C 1
ATOM 1489 O O . SER A 1 195 ? 52.904 14.469 -60.132 1.00 79.31 195 SER A O 1
ATOM 1491 N N . LEU A 1 196 ? 54.801 15.669 -60.117 1.00 74.00 196 LEU A N 1
ATOM 1492 C CA . LEU A 1 196 ? 54.524 16.322 -58.836 1.00 74.00 196 LEU A CA 1
ATOM 1493 C C . LEU A 1 196 ? 53.249 17.181 -58.879 1.00 74.00 196 LEU A C 1
ATOM 1495 O O . LEU A 1 196 ? 52.494 17.200 -57.909 1.00 74.00 196 LEU A O 1
ATOM 1499 N N . GLU A 1 197 ? 52.995 17.849 -60.004 1.00 75.69 197 GLU A N 1
ATOM 1500 C CA . GLU A 1 197 ? 51.821 18.707 -60.210 1.00 75.69 197 GLU A CA 1
ATOM 1501 C C . GLU A 1 197 ? 50.514 17.904 -60.275 1.00 75.69 197 GLU A C 1
ATOM 1503 O O . GLU A 1 197 ? 49.481 18.313 -59.743 1.00 75.69 197 GLU A O 1
ATOM 1508 N N . GLU A 1 198 ? 50.544 16.707 -60.858 1.00 73.56 198 GLU A N 1
ATOM 1509 C CA . GLU A 1 198 ? 49.377 15.823 -60.862 1.00 73.56 198 GLU A CA 1
ATOM 1510 C C . GLU A 1 198 ? 49.114 15.229 -59.471 1.00 73.56 198 GLU A C 1
ATOM 1512 O O . GLU A 1 198 ? 47.959 15.063 -59.061 1.00 73.56 198 GLU A O 1
ATOM 1517 N N . ALA A 1 199 ? 50.172 14.970 -58.697 1.00 69.81 199 ALA A N 1
ATOM 1518 C CA . ALA A 1 199 ? 50.051 14.517 -57.318 1.00 69.81 199 ALA A CA 1
ATOM 1519 C C . ALA A 1 199 ? 49.487 15.605 -56.383 1.00 69.81 199 ALA A C 1
ATOM 1521 O O . ALA A 1 199 ? 48.672 15.284 -55.514 1.00 69.81 199 ALA A O 1
ATOM 1522 N N . THR A 1 200 ? 49.849 16.882 -56.559 1.00 74.88 200 THR A N 1
ATOM 1523 C CA . THR A 1 200 ? 49.262 17.994 -55.784 1.00 74.88 200 THR A CA 1
ATOM 1524 C C . THR A 1 200 ? 47.794 18.214 -56.148 1.00 74.88 200 THR A C 1
ATOM 1526 O O . THR A 1 200 ? 46.957 18.301 -55.248 1.00 74.88 200 THR A O 1
ATOM 1529 N N . ALA A 1 201 ? 47.444 18.175 -57.437 1.00 77.38 201 ALA A N 1
ATOM 1530 C CA . ALA A 1 201 ? 46.056 18.286 -57.890 1.00 77.38 201 ALA A CA 1
ATOM 1531 C C . ALA A 1 201 ? 45.171 17.129 -57.381 1.00 77.38 201 ALA A C 1
ATOM 1533 O O . ALA A 1 201 ? 43.994 17.322 -57.054 1.00 77.38 201 ALA A O 1
ATOM 1534 N N . TYR A 1 202 ? 45.722 15.915 -57.276 1.00 72.69 202 TYR A N 1
ATOM 1535 C CA . TYR A 1 202 ? 45.030 14.772 -56.675 1.00 72.69 202 TYR A CA 1
ATOM 1536 C C . TYR A 1 202 ? 44.775 14.986 -55.175 1.00 72.69 202 TYR A C 1
ATOM 1538 O O . TYR A 1 202 ? 43.671 14.729 -54.688 1.00 72.69 202 TYR A O 1
ATOM 1546 N N . VAL A 1 203 ? 45.770 15.510 -54.452 1.00 74.50 203 VAL A N 1
ATOM 1547 C CA . VAL A 1 203 ? 45.674 15.810 -53.017 1.00 74.50 203 VAL A CA 1
ATOM 1548 C C . VAL A 1 203 ? 44.636 16.895 -52.735 1.00 74.50 203 VAL A C 1
ATOM 1550 O O . VAL A 1 203 ? 43.838 16.755 -51.809 1.00 74.50 203 VAL A O 1
ATOM 1553 N N . GLU A 1 204 ? 44.588 17.952 -53.543 1.00 76.31 204 GLU A N 1
ATOM 1554 C CA . GLU A 1 204 ? 43.596 19.023 -53.402 1.00 76.31 204 GLU A CA 1
ATOM 1555 C C . GLU A 1 204 ? 42.167 18.533 -53.673 1.00 76.31 204 GLU A C 1
ATOM 1557 O O . GLU A 1 204 ? 41.247 18.843 -52.910 1.00 76.31 204 GLU A O 1
ATOM 1562 N N . LYS A 1 205 ? 41.973 17.691 -54.698 1.00 78.38 205 LYS A N 1
ATOM 1563 C CA . LYS A 1 205 ? 40.669 17.071 -54.993 1.00 78.38 205 LYS A CA 1
ATOM 1564 C C . LYS A 1 205 ? 40.197 16.140 -53.874 1.00 78.38 205 LYS A C 1
ATOM 1566 O O . LYS A 1 205 ? 39.005 16.116 -53.562 1.00 78.38 205 LYS A O 1
ATOM 1571 N N . GLU A 1 206 ? 41.100 15.379 -53.262 1.00 73.50 206 GLU A N 1
ATOM 1572 C CA . GLU A 1 206 ? 40.795 14.531 -52.102 1.00 73.50 206 GLU A CA 1
ATOM 1573 C C . GLU A 1 206 ? 40.449 15.370 -50.862 1.00 73.50 206 GLU A C 1
ATOM 1575 O O . GLU A 1 206 ? 39.407 15.139 -50.245 1.00 73.50 206 GLU A O 1
ATOM 1580 N N . LYS A 1 207 ? 41.235 16.410 -50.552 1.00 72.69 207 LYS A N 1
ATOM 1581 C CA . LYS A 1 207 ? 40.952 17.346 -49.447 1.00 72.69 207 LYS A CA 1
ATOM 1582 C C . LYS A 1 207 ? 39.592 18.027 -49.606 1.00 72.69 207 LYS A C 1
ATOM 1584 O O . LYS A 1 207 ? 38.817 18.083 -48.653 1.00 72.69 207 LYS A O 1
ATOM 1589 N N . ALA A 1 208 ? 39.243 18.460 -50.818 1.00 76.50 208 ALA A N 1
ATOM 1590 C CA . ALA A 1 208 ? 37.938 19.055 -51.103 1.00 76.50 208 ALA A CA 1
ATOM 1591 C C . ALA A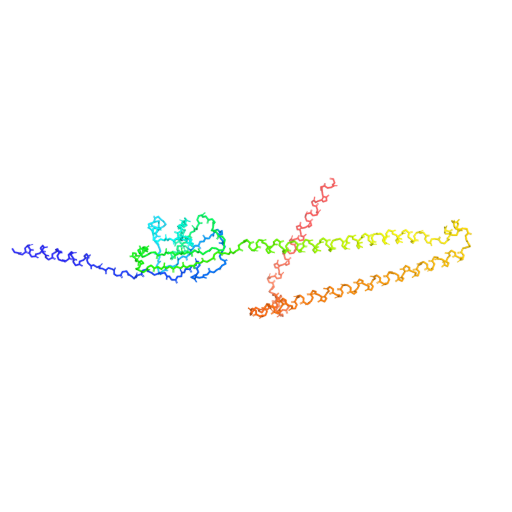 1 208 ? 36.776 18.061 -50.899 1.00 76.50 208 ALA A C 1
ATOM 1593 O O . ALA A 1 208 ? 35.727 18.421 -50.357 1.00 76.50 208 ALA A O 1
ATOM 1594 N N . LYS A 1 209 ? 36.951 16.789 -51.286 1.00 75.31 209 LYS A N 1
ATOM 1595 C CA . LYS A 1 209 ? 35.950 15.733 -51.048 1.00 75.31 209 LYS A CA 1
ATOM 1596 C C . LYS A 1 209 ? 35.784 15.423 -49.561 1.00 75.31 209 LYS A C 1
ATOM 1598 O O . LYS A 1 209 ? 34.656 15.200 -49.121 1.00 75.31 209 LYS A O 1
ATOM 1603 N N . ILE A 1 210 ? 36.874 15.422 -48.796 1.00 71.00 210 ILE A N 1
ATOM 1604 C CA . ILE A 1 210 ? 36.854 15.202 -47.344 1.00 71.00 210 ILE A CA 1
ATOM 1605 C C . ILE A 1 210 ? 36.141 16.364 -46.646 1.00 71.00 210 ILE A C 1
ATOM 1607 O O . ILE A 1 210 ? 35.188 16.121 -45.907 1.00 71.00 210 ILE A O 1
ATOM 1611 N N . ALA A 1 211 ? 36.492 17.610 -46.973 1.00 74.19 211 ALA A N 1
ATOM 1612 C CA . ALA A 1 211 ? 35.836 18.797 -46.423 1.00 74.19 211 ALA A CA 1
ATOM 1613 C C . ALA A 1 211 ? 34.325 18.823 -46.729 1.00 74.19 211 ALA A C 1
ATOM 1615 O O . ALA A 1 211 ? 33.510 19.128 -45.859 1.00 74.19 211 ALA A O 1
ATOM 1616 N N . LYS A 1 212 ? 33.916 18.428 -47.945 1.00 75.44 212 LYS A N 1
ATOM 1617 C CA . LYS A 1 212 ? 32.492 18.327 -48.316 1.00 75.44 212 LYS A CA 1
ATOM 1618 C C . LYS A 1 212 ? 31.750 17.248 -47.520 1.00 75.44 212 LYS A C 1
ATOM 1620 O O . LYS A 1 212 ? 30.588 17.444 -47.176 1.00 75.44 212 LYS A O 1
ATOM 1625 N N . LYS A 1 213 ? 32.394 16.112 -47.232 1.00 71.12 213 LYS A N 1
ATOM 1626 C CA . LYS A 1 213 ? 31.811 15.043 -46.403 1.00 71.12 213 LYS A CA 1
ATOM 1627 C C . LYS A 1 213 ? 31.703 15.455 -44.934 1.00 71.12 213 LYS A C 1
ATOM 1629 O O . LYS A 1 213 ? 30.680 15.179 -44.321 1.00 71.12 213 LYS A O 1
ATOM 1634 N N . GLN A 1 214 ? 32.705 16.155 -44.403 1.00 68.25 214 GLN A N 1
ATOM 1635 C CA . GLN A 1 214 ? 32.687 16.669 -43.031 1.00 68.25 214 GLN A CA 1
ATOM 1636 C C . GLN A 1 214 ? 31.560 17.684 -42.819 1.00 68.25 214 GLN A C 1
ATOM 1638 O O . GLN A 1 214 ? 30.792 17.530 -41.876 1.00 68.25 214 GLN A O 1
ATOM 1643 N N . ARG A 1 215 ? 31.377 18.635 -43.747 1.00 73.25 215 ARG A N 1
ATOM 1644 C CA . ARG A 1 215 ? 30.269 19.607 -43.677 1.00 73.25 215 ARG A CA 1
ATOM 1645 C C . ARG A 1 215 ? 28.891 18.942 -43.663 1.00 73.25 215 ARG A C 1
ATOM 1647 O O . ARG A 1 215 ? 28.050 19.313 -42.858 1.00 73.25 215 ARG A O 1
ATOM 1654 N N . LYS A 1 216 ? 28.675 17.923 -44.505 1.00 73.25 216 LYS A N 1
ATOM 1655 C CA . LYS A 1 216 ? 27.409 17.167 -44.522 1.00 73.25 216 LYS A CA 1
ATOM 1656 C C . LYS A 1 216 ? 27.153 16.418 -43.214 1.00 73.25 216 LYS A C 1
ATOM 1658 O O . LYS A 1 216 ? 26.026 16.384 -42.741 1.00 73.25 216 LYS A O 1
ATOM 1663 N N . LEU A 1 217 ? 28.196 15.822 -42.639 1.00 65.25 217 LEU A N 1
ATOM 1664 C CA . LEU A 1 217 ? 28.091 15.083 -41.382 1.00 65.25 217 LEU A CA 1
ATOM 1665 C C . LEU A 1 217 ? 27.804 16.016 -40.194 1.00 65.25 217 LEU A C 1
ATOM 1667 O O . LEU A 1 217 ? 27.098 15.637 -39.263 1.00 65.25 217 LEU A O 1
ATOM 1671 N N . GLU A 1 218 ? 28.356 17.227 -40.214 1.00 69.06 218 GLU A N 1
ATOM 1672 C CA . GLU A 1 218 ? 28.107 18.256 -39.203 1.00 69.06 218 GLU A CA 1
ATOM 1673 C C . GLU A 1 218 ? 26.679 18.815 -39.300 1.00 69.06 218 GLU A C 1
ATOM 1675 O O . GLU A 1 218 ? 25.989 18.901 -38.288 1.00 69.06 218 GLU A O 1
ATOM 1680 N N . GLU A 1 219 ? 26.193 19.075 -40.515 1.00 74.81 219 GLU A N 1
ATOM 1681 C CA . GLU A 1 219 ? 24.811 19.497 -40.779 1.00 74.81 219 GLU A CA 1
ATOM 1682 C C . GLU A 1 219 ? 23.784 18.436 -40.342 1.00 74.81 219 GLU A C 1
ATOM 1684 O O . GLU A 1 219 ? 22.799 18.748 -39.676 1.00 74.81 219 GLU A O 1
ATOM 1689 N N . GLU A 1 220 ? 24.037 17.158 -40.635 1.00 69.94 220 GLU A N 1
ATOM 1690 C CA . GLU A 1 220 ? 23.179 16.053 -40.194 1.00 69.94 220 GLU A CA 1
ATOM 1691 C C . GLU A 1 220 ? 23.190 15.887 -38.666 1.00 69.94 220 GLU A C 1
ATOM 1693 O O . GLU A 1 220 ? 22.164 15.579 -38.060 1.00 69.94 220 GLU A O 1
ATOM 1698 N N . ARG A 1 221 ? 24.335 16.126 -38.011 1.00 68.81 221 ARG A N 1
ATOM 1699 C CA . ARG A 1 221 ? 24.414 16.130 -36.543 1.00 68.81 221 ARG A CA 1
ATOM 1700 C C . ARG A 1 221 ? 23.590 17.251 -35.927 1.00 68.81 221 ARG A C 1
ATOM 1702 O O . ARG A 1 221 ? 22.896 16.976 -34.955 1.00 68.81 221 ARG A O 1
ATOM 1709 N N . LEU A 1 222 ? 23.668 18.458 -36.484 1.00 76.25 222 LEU A N 1
ATOM 1710 C CA . LEU A 1 222 ? 22.894 19.604 -36.012 1.00 76.25 222 LEU A CA 1
ATOM 1711 C C . LEU A 1 222 ? 21.389 19.342 -36.150 1.00 76.25 222 LEU A C 1
ATOM 1713 O O . LEU A 1 222 ? 20.675 19.481 -35.164 1.00 76.25 222 LEU A O 1
ATOM 1717 N N . ARG A 1 223 ? 20.923 18.825 -37.299 1.00 79.38 223 ARG A N 1
ATOM 1718 C CA . ARG A 1 223 ? 19.502 18.452 -37.476 1.00 79.38 223 ARG A CA 1
ATOM 1719 C C . ARG A 1 223 ? 19.029 17.420 -36.453 1.00 79.38 223 ARG A C 1
ATOM 1721 O O . ARG A 1 223 ? 17.937 17.537 -35.916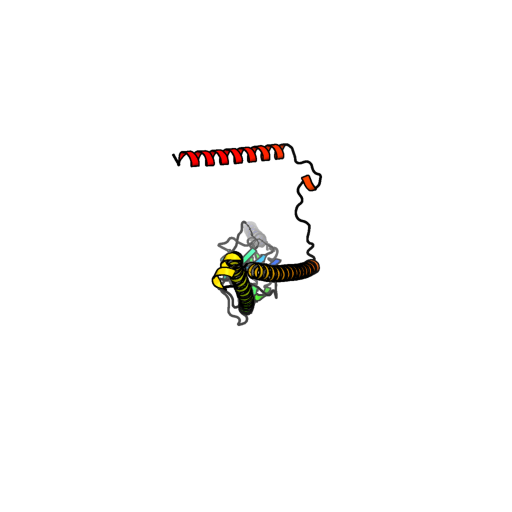 1.00 79.38 223 ARG A O 1
ATOM 1728 N N . LEU A 1 224 ? 19.854 16.419 -36.156 1.00 68.94 224 LEU A N 1
ATOM 1729 C CA . LEU A 1 224 ? 19.497 15.350 -35.218 1.00 68.94 224 LEU A CA 1
ATOM 1730 C C . LEU A 1 224 ? 19.514 15.835 -33.755 1.00 68.94 224 LEU A C 1
ATOM 1732 O O . LEU A 1 224 ? 18.761 15.333 -32.923 1.00 68.94 224 LEU A O 1
ATOM 1736 N N . GLU A 1 225 ? 20.374 16.800 -33.425 1.00 69.69 225 GLU A N 1
ATOM 1737 C CA . GLU A 1 225 ? 20.371 17.479 -32.123 1.00 69.69 225 GLU A CA 1
ATOM 1738 C C . GLU A 1 225 ? 19.138 18.393 -31.976 1.00 69.69 225 GLU A C 1
ATOM 1740 O O . GLU A 1 225 ? 18.515 18.387 -30.914 1.00 69.69 225 GLU A O 1
ATOM 1745 N N . GLU A 1 226 ? 18.719 19.080 -33.043 1.00 77.88 226 GLU A N 1
ATOM 1746 C CA . GLU A 1 226 ? 17.480 19.872 -33.086 1.00 77.88 226 GLU A CA 1
ATOM 1747 C C . GLU A 1 226 ? 16.217 19.005 -32.957 1.00 77.88 226 GLU A C 1
ATOM 1749 O O . GLU A 1 226 ? 15.346 19.318 -32.147 1.00 77.88 226 GLU A O 1
ATOM 1754 N N . GLU A 1 227 ? 16.129 17.882 -33.679 1.00 75.94 227 GLU A N 1
ATOM 1755 C CA . GLU A 1 227 ? 15.002 16.939 -33.579 1.00 75.94 227 GLU A CA 1
ATOM 1756 C C . GLU A 1 227 ? 14.865 16.366 -32.164 1.00 75.94 227 GLU A C 1
ATOM 1758 O O . GLU A 1 227 ? 13.771 16.347 -31.602 1.00 75.94 227 GLU A O 1
ATOM 1763 N N . LYS A 1 228 ? 15.980 15.968 -31.541 1.00 74.25 228 LYS A N 1
ATOM 1764 C CA . LYS A 1 228 ? 15.977 15.477 -30.155 1.00 74.25 228 LYS A CA 1
ATOM 1765 C C . LYS A 1 228 ? 15.586 16.550 -29.148 1.00 74.25 228 LYS A C 1
ATOM 1767 O O . LYS A 1 228 ? 14.908 16.241 -28.171 1.00 74.25 228 LYS A O 1
ATOM 1772 N N . ALA A 1 229 ? 16.031 17.789 -29.349 1.00 77.88 229 ALA A N 1
ATOM 1773 C CA . ALA A 1 229 ? 15.644 18.903 -28.491 1.00 77.88 229 ALA A CA 1
ATOM 1774 C C . ALA A 1 229 ? 14.143 19.207 -28.617 1.00 77.88 229 ALA A C 1
ATOM 1776 O O . ALA A 1 229 ? 13.489 19.457 -27.606 1.00 77.88 229 ALA A O 1
ATOM 1777 N N . ALA A 1 230 ? 13.586 19.124 -29.829 1.00 82.69 230 ALA A N 1
ATOM 1778 C CA . ALA A 1 230 ? 12.156 19.283 -30.073 1.00 82.69 230 ALA A CA 1
ATOM 1779 C C . ALA A 1 230 ? 11.325 18.147 -29.448 1.00 82.69 230 ALA A C 1
ATOM 1781 O O . ALA A 1 230 ? 10.295 18.414 -28.834 1.00 82.69 230 ALA A O 1
ATOM 1782 N N . GLU A 1 231 ? 11.790 16.898 -29.541 1.00 75.06 231 GLU A N 1
ATOM 1783 C CA . GLU A 1 231 ? 11.135 15.736 -28.924 1.00 75.06 231 GLU A CA 1
ATOM 1784 C C . GLU A 1 231 ? 11.131 15.834 -27.388 1.00 75.06 231 GLU A C 1
ATOM 1786 O O . GLU A 1 231 ? 10.093 15.659 -26.753 1.00 75.06 231 GLU A O 1
ATOM 1791 N N . LEU A 1 232 ? 12.263 16.213 -26.782 1.00 70.81 232 LEU A N 1
ATOM 1792 C CA . LEU A 1 232 ? 12.357 16.478 -25.341 1.00 70.81 232 LEU A CA 1
ATOM 1793 C C . LEU A 1 232 ? 11.434 17.619 -24.895 1.00 70.81 232 LEU A C 1
ATOM 1795 O O . LEU A 1 232 ? 10.770 17.496 -23.868 1.00 70.81 232 LEU A O 1
ATOM 1799 N N . ALA A 1 233 ? 11.362 18.703 -25.670 1.00 81.56 233 ALA A N 1
ATOM 1800 C CA . ALA A 1 233 ? 10.472 19.822 -25.377 1.00 81.56 233 ALA A CA 1
ATOM 1801 C C . ALA A 1 233 ? 8.986 19.429 -25.480 1.00 81.56 233 ALA A C 1
ATOM 1803 O O . ALA A 1 233 ? 8.174 19.902 -24.685 1.00 81.56 233 ALA A O 1
ATOM 1804 N N . ALA A 1 234 ? 8.625 18.546 -26.418 1.00 82.62 234 ALA A N 1
ATOM 1805 C CA . ALA A 1 234 ? 7.263 18.032 -26.554 1.00 82.62 234 ALA A CA 1
ATOM 1806 C C . ALA A 1 234 ? 6.863 17.143 -25.365 1.00 82.62 234 ALA A C 1
ATOM 1808 O O . ALA A 1 234 ? 5.792 17.340 -24.792 1.00 82.62 234 ALA A O 1
ATOM 1809 N N . ILE A 1 235 ? 7.749 16.236 -24.938 1.00 74.25 235 ILE A N 1
ATOM 1810 C CA . ILE A 1 235 ? 7.534 15.384 -23.757 1.00 74.25 235 ILE A CA 1
ATOM 1811 C C . ILE A 1 235 ? 7.409 16.238 -22.486 1.00 74.25 235 ILE A C 1
ATOM 1813 O O . ILE A 1 235 ? 6.534 15.998 -21.654 1.00 74.25 235 ILE A O 1
ATOM 1817 N N . GLU A 1 236 ? 8.254 17.262 -22.329 1.00 74.19 236 GLU A N 1
ATOM 1818 C CA . GLU A 1 236 ? 8.170 18.179 -21.187 1.00 74.19 236 GLU A CA 1
ATOM 1819 C C . GLU A 1 236 ? 6.849 18.963 -21.186 1.00 74.19 236 GLU A C 1
ATOM 1821 O O . GLU A 1 236 ? 6.228 19.112 -20.133 1.00 74.19 236 GLU A O 1
ATOM 1826 N N . ALA A 1 237 ? 6.378 19.419 -22.351 1.00 80.38 237 ALA A N 1
ATOM 1827 C CA . ALA A 1 237 ? 5.099 20.113 -22.475 1.00 80.38 237 ALA A CA 1
ATOM 1828 C C . ALA A 1 237 ? 3.898 19.208 -22.144 1.00 80.38 237 ALA A C 1
ATOM 1830 O O . ALA A 1 237 ? 2.967 19.657 -21.472 1.00 80.38 237 ALA A O 1
ATOM 1831 N N . GLU A 1 238 ? 3.929 17.940 -22.564 1.00 74.06 238 GLU A N 1
ATOM 1832 C CA . GLU A 1 238 ? 2.886 16.952 -22.267 1.00 74.06 238 GLU A CA 1
ATOM 1833 C C . GLU A 1 238 ? 2.814 16.637 -20.766 1.00 74.06 238 GLU A C 1
ATOM 1835 O O . GLU A 1 238 ? 1.743 16.723 -20.160 1.00 74.06 238 GLU A O 1
ATOM 1840 N N . LEU A 1 239 ? 3.964 16.389 -20.130 1.00 69.69 239 LEU A N 1
ATOM 1841 C CA . LEU A 1 239 ? 4.053 16.212 -18.678 1.00 69.69 239 LEU A CA 1
ATOM 1842 C C . LEU A 1 239 ? 3.545 17.449 -17.927 1.00 69.69 239 LEU A C 1
ATOM 1844 O O . LEU A 1 239 ? 2.802 17.332 -16.954 1.00 69.69 239 LEU A O 1
ATOM 1848 N N . GLN A 1 240 ? 3.883 18.648 -18.404 1.00 68.69 240 GLN A N 1
ATOM 1849 C CA . GLN A 1 240 ? 3.426 19.891 -17.789 1.00 68.69 240 GLN A CA 1
ATOM 1850 C C . GLN A 1 240 ? 1.915 20.124 -17.965 1.00 68.69 240 GLN A C 1
ATOM 1852 O O . GLN A 1 240 ? 1.297 20.817 -17.154 1.00 68.69 240 GLN A O 1
ATOM 1857 N N . ALA A 1 241 ? 1.305 19.602 -19.030 1.00 71.75 241 ALA A N 1
ATOM 1858 C CA . ALA A 1 241 ? -0.142 19.640 -19.215 1.00 71.75 241 ALA A CA 1
ATOM 1859 C C . ALA A 1 241 ? -0.842 18.658 -18.262 1.00 71.75 241 ALA A C 1
ATOM 1861 O O . ALA A 1 241 ? -1.831 19.032 -17.628 1.00 71.75 241 ALA A O 1
ATOM 1862 N N . ALA A 1 242 ? -0.281 17.456 -18.096 1.00 68.88 242 ALA A N 1
ATOM 1863 C CA . ALA A 1 242 ? -0.765 16.450 -17.153 1.00 68.88 242 ALA A CA 1
ATOM 1864 C C . ALA A 1 242 ? -0.697 16.941 -15.693 1.00 68.88 242 ALA A C 1
ATOM 1866 O O . ALA A 1 242 ? -1.695 16.873 -14.980 1.00 68.88 242 ALA A O 1
ATOM 1867 N N . GLU A 1 243 ? 0.422 17.541 -15.266 1.00 59.88 243 GLU A N 1
ATOM 1868 C CA . GLU A 1 243 ? 0.560 18.114 -13.914 1.00 59.88 243 GLU A CA 1
ATOM 1869 C C . GLU A 1 243 ? -0.480 19.216 -13.630 1.00 59.88 243 GLU A C 1
ATOM 1871 O O . GLU A 1 243 ? -1.049 19.277 -12.536 1.00 59.88 243 GLU A O 1
ATOM 1876 N N . ARG A 1 244 ? -0.773 20.077 -14.620 1.00 65.25 244 ARG A N 1
ATOM 1877 C CA . ARG A 1 244 ? -1.793 21.134 -14.485 1.00 65.25 244 ARG A CA 1
ATOM 1878 C C . ARG A 1 244 ? -3.211 20.574 -14.385 1.00 65.25 244 ARG A C 1
ATOM 1880 O O . ARG A 1 244 ? -4.018 21.143 -13.652 1.00 65.25 244 ARG A O 1
ATOM 1887 N N . ALA A 1 245 ? -3.517 19.490 -15.101 1.00 69.38 245 ALA A N 1
ATOM 1888 C CA . ALA A 1 245 ? -4.824 18.830 -15.043 1.00 69.38 245 ALA A CA 1
ATOM 1889 C C . ALA A 1 245 ? -5.117 18.244 -13.650 1.00 69.38 245 ALA A C 1
ATOM 1891 O O . ALA A 1 245 ? -6.262 18.234 -13.209 1.00 69.38 245 ALA A O 1
ATOM 1892 N N . GLU A 1 246 ? -4.079 17.843 -12.918 1.00 73.62 246 GLU A N 1
ATOM 1893 C CA . GLU A 1 246 ? -4.172 17.339 -11.543 1.00 73.62 246 GLU A CA 1
ATOM 1894 C C . GLU A 1 246 ? -4.236 18.450 -10.474 1.00 73.62 246 GLU A C 1
ATOM 1896 O O . GLU A 1 246 ? -4.098 18.180 -9.280 1.00 73.62 246 GLU A O 1
ATOM 1901 N N . GLY A 1 247 ? -4.404 19.717 -10.871 1.00 73.44 247 GLY A N 1
ATOM 1902 C CA . GLY A 1 247 ? -4.471 20.852 -9.944 1.00 73.44 247 GLY A CA 1
ATOM 1903 C C . GLY A 1 247 ? -3.142 21.174 -9.250 1.00 73.44 247 GLY A C 1
ATOM 1904 O O . GLY A 1 247 ? -3.116 21.943 -8.285 1.00 73.44 247 GLY A O 1
ATOM 1905 N N . ARG A 1 248 ? -2.024 20.611 -9.727 1.00 65.94 248 ARG A N 1
ATOM 1906 C CA . ARG A 1 248 ? -0.686 20.867 -9.189 1.00 65.94 248 ARG A CA 1
ATOM 1907 C C . ARG A 1 248 ? -0.022 21.990 -9.980 1.00 65.94 248 ARG A C 1
ATOM 1909 O O . ARG A 1 248 ? 0.336 21.848 -11.145 1.00 65.94 248 ARG A O 1
ATOM 1916 N N . PHE A 1 249 ? 0.167 23.138 -9.336 1.00 71.69 249 PHE A N 1
ATOM 1917 C CA . PHE A 1 249 ? 0.863 24.271 -9.942 1.00 71.69 249 PHE A CA 1
ATOM 1918 C C . PHE A 1 249 ? 2.363 24.180 -9.679 1.00 71.69 249 PHE A C 1
ATOM 1920 O O . PHE A 1 249 ? 2.810 24.168 -8.530 1.00 71.69 249 PHE A O 1
ATOM 1927 N N . ARG A 1 250 ? 3.163 24.171 -10.750 1.00 63.44 250 ARG A N 1
ATOM 1928 C CA . ARG A 1 250 ? 4.619 24.242 -10.635 1.00 63.44 250 ARG A CA 1
ATOM 1929 C C . ARG A 1 250 ? 5.034 25.638 -10.179 1.00 63.44 250 ARG A C 1
ATOM 1931 O O . ARG A 1 250 ? 4.976 26.601 -10.942 1.00 63.44 250 ARG A O 1
ATOM 1938 N N . VAL A 1 251 ? 5.473 25.740 -8.930 1.00 70.75 251 VAL A N 1
ATOM 1939 C CA . VAL A 1 251 ? 6.030 26.976 -8.377 1.00 70.75 251 VAL A CA 1
ATOM 1940 C C . VAL A 1 251 ? 7.518 27.039 -8.707 1.00 70.75 251 VAL A C 1
ATOM 1942 O O . VAL A 1 251 ? 8.238 26.045 -8.605 1.00 70.75 251 VAL A O 1
ATOM 1945 N N . THR A 1 252 ? 7.997 28.213 -9.116 1.00 70.00 252 THR A N 1
ATOM 1946 C CA . THR A 1 252 ? 9.436 28.453 -9.292 1.00 70.00 252 THR A CA 1
ATOM 1947 C C . THR A 1 252 ? 10.166 28.141 -7.984 1.00 70.00 252 THR A C 1
ATOM 1949 O O . THR A 1 252 ? 9.706 28.553 -6.920 1.00 70.00 252 THR A O 1
ATOM 1952 N N . GLY A 1 253 ? 11.290 27.421 -8.060 1.00 73.44 253 GLY A N 1
ATOM 1953 C CA . GLY A 1 253 ? 12.059 27.005 -6.883 1.00 73.44 253 GLY A CA 1
ATOM 1954 C C . GLY A 1 253 ? 12.483 28.171 -5.970 1.00 73.44 253 GLY A C 1
ATOM 1955 O O . GLY A 1 253 ? 12.422 29.338 -6.371 1.00 73.44 253 GLY A O 1
ATOM 1956 N N . PRO A 1 254 ? 12.922 27.873 -4.734 1.00 72.38 254 PRO A N 1
ATOM 1957 C CA . PRO A 1 254 ? 13.231 28.890 -3.735 1.00 72.38 254 PRO A CA 1
ATOM 1958 C C . PRO A 1 254 ? 14.302 29.862 -4.247 1.00 72.38 254 PRO A C 1
ATOM 1960 O O . PRO A 1 254 ? 15.428 29.465 -4.547 1.00 72.38 254 PRO A O 1
ATOM 1963 N N . ARG A 1 255 ? 13.954 31.152 -4.333 1.00 74.25 255 ARG A N 1
ATOM 1964 C CA . ARG A 1 255 ? 14.898 32.222 -4.686 1.00 74.25 255 ARG A CA 1
ATOM 1965 C C . ARG A 1 255 ? 15.769 32.574 -3.491 1.00 74.25 255 ARG A C 1
ATOM 1967 O O . ARG A 1 255 ? 15.319 32.565 -2.344 1.00 74.25 255 ARG A O 1
ATOM 1974 N N . SER A 1 256 ? 17.020 32.936 -3.752 1.00 78.75 256 SER A N 1
ATOM 1975 C CA . SER A 1 256 ? 17.893 33.429 -2.692 1.00 78.75 256 SER A CA 1
ATOM 1976 C C . SER A 1 256 ? 17.405 34.787 -2.169 1.00 78.75 256 SER A C 1
ATOM 1978 O O . SER A 1 256 ? 16.859 35.605 -2.909 1.00 78.75 256 SER A O 1
ATOM 1980 N N . VAL A 1 257 ? 17.668 35.077 -0.888 1.00 73.69 257 VAL A N 1
ATOM 1981 C CA . VAL A 1 257 ? 17.325 36.370 -0.253 1.00 73.69 257 VAL A CA 1
ATOM 1982 C C . VAL A 1 257 ? 17.887 37.556 -1.046 1.00 73.69 257 VAL A C 1
ATOM 1984 O O . VAL A 1 257 ? 17.272 38.614 -1.095 1.00 73.69 257 VAL A O 1
ATOM 1987 N N . LYS A 1 258 ? 19.031 37.363 -1.712 1.00 73.06 258 LYS A N 1
ATOM 1988 C CA . LYS A 1 258 ? 19.674 38.373 -2.555 1.00 73.06 258 LYS A CA 1
ATOM 1989 C C . LYS A 1 258 ? 18.920 38.611 -3.871 1.00 73.06 258 LYS A C 1
ATOM 1991 O O . LYS A 1 258 ? 18.800 39.757 -4.286 1.00 73.06 258 LYS A O 1
ATOM 1996 N N . GLU A 1 259 ? 18.418 37.557 -4.513 1.00 77.31 259 GLU A N 1
ATOM 1997 C CA . GLU A 1 259 ? 17.607 37.651 -5.741 1.00 77.31 259 GLU A CA 1
ATOM 1998 C C . GLU A 1 259 ? 16.219 38.242 -5.478 1.00 77.31 259 GLU A C 1
ATOM 2000 O O . GLU A 1 259 ? 15.655 38.895 -6.347 1.00 77.31 259 GLU A O 1
ATOM 2005 N N . ALA A 1 260 ? 15.690 38.066 -4.266 1.00 79.06 260 ALA A N 1
ATOM 2006 C CA . ALA A 1 260 ? 14.448 38.689 -3.812 1.00 79.06 260 ALA A CA 1
ATOM 2007 C C . ALA A 1 260 ? 14.624 40.152 -3.336 1.00 79.06 260 ALA A C 1
ATOM 2009 O O . ALA A 1 260 ? 13.714 40.715 -2.735 1.00 79.06 260 ALA A O 1
ATOM 2010 N N . GLY A 1 261 ? 15.797 40.769 -3.552 1.00 81.25 261 GLY A N 1
ATOM 2011 C CA . GLY A 1 261 ? 16.085 42.158 -3.156 1.00 81.25 261 GLY A CA 1
ATOM 2012 C C . GLY A 1 261 ? 16.359 42.366 -1.659 1.00 81.25 261 GLY A C 1
ATOM 2013 O O . GLY A 1 261 ? 16.585 43.492 -1.214 1.00 81.25 261 GLY A O 1
ATOM 2014 N N . GLY A 1 262 ? 16.383 41.294 -0.867 1.00 79.06 262 GLY A N 1
ATOM 2015 C CA . GLY A 1 262 ? 16.655 41.326 0.564 1.00 79.06 262 GLY A CA 1
ATOM 2016 C C . GLY A 1 262 ? 18.146 41.447 0.894 1.00 79.06 262 GLY A C 1
ATOM 2017 O O . GLY A 1 262 ? 19.025 40.889 0.229 1.00 79.06 262 GLY A O 1
ATOM 2018 N N . LYS A 1 263 ? 18.458 42.152 1.987 1.00 80.38 263 LYS A N 1
ATOM 2019 C CA . LYS A 1 263 ? 19.822 42.208 2.532 1.00 80.38 263 LYS A CA 1
ATOM 2020 C C . LYS A 1 263 ? 20.081 40.999 3.426 1.00 80.38 263 LYS A C 1
ATOM 2022 O O . LYS A 1 263 ? 19.392 40.786 4.418 1.00 80.38 263 LYS A O 1
ATOM 2027 N N . ILE A 1 264 ? 21.133 40.245 3.113 1.00 80.00 264 ILE A N 1
ATOM 2028 C CA . ILE A 1 264 ? 21.594 39.139 3.961 1.00 80.00 264 ILE A CA 1
ATOM 2029 C C . ILE A 1 264 ? 22.122 39.721 5.289 1.00 80.00 264 ILE A C 1
ATOM 2031 O O . ILE A 1 264 ? 22.993 40.599 5.253 1.00 80.00 264 ILE A O 1
ATOM 2035 N N . PRO A 1 265 ? 21.660 39.239 6.460 1.00 84.81 265 PRO A N 1
ATOM 2036 C CA . PRO A 1 265 ? 22.136 39.719 7.753 1.00 84.81 265 PRO A CA 1
ATOM 2037 C C . PRO A 1 265 ? 23.657 39.593 7.904 1.00 84.81 265 PRO A C 1
ATOM 2039 O O . PRO A 1 265 ? 24.259 38.564 7.582 1.00 84.81 265 PRO A O 1
ATOM 2042 N N . ARG A 1 266 ? 24.297 40.635 8.453 1.00 82.12 266 ARG A N 1
ATOM 2043 C CA . ARG A 1 266 ? 25.763 40.701 8.621 1.00 82.12 266 ARG A CA 1
ATOM 2044 C C . ARG A 1 266 ? 26.328 39.544 9.459 1.00 82.12 266 ARG A C 1
ATOM 2046 O O . ARG A 1 266 ? 27.462 39.129 9.224 1.00 82.12 266 ARG A O 1
ATOM 2053 N N . SER A 1 267 ? 25.551 39.003 10.397 1.00 84.25 267 SER A N 1
ATOM 2054 C CA . SER A 1 267 ? 25.907 37.828 11.208 1.00 84.25 267 SER A CA 1
ATOM 2055 C C . SER A 1 267 ? 26.117 36.572 10.354 1.00 84.25 267 SER A C 1
ATOM 2057 O O . SER A 1 267 ? 27.121 35.877 10.512 1.00 84.25 267 SER A O 1
ATOM 2059 N N . ILE A 1 268 ? 25.229 36.325 9.387 1.00 82.94 268 ILE A N 1
ATOM 2060 C CA . ILE A 1 268 ? 25.302 35.185 8.465 1.00 82.94 268 ILE A CA 1
ATOM 2061 C C . ILE A 1 268 ? 26.483 35.337 7.506 1.00 82.94 268 ILE A C 1
ATOM 2063 O O . ILE A 1 268 ? 27.216 34.378 7.268 1.00 82.94 268 ILE A O 1
ATOM 2067 N N . VAL A 1 269 ? 26.735 36.554 7.015 1.00 83.88 269 VAL A N 1
ATOM 2068 C CA . VAL A 1 269 ? 27.904 36.844 6.169 1.00 83.88 269 VAL A CA 1
ATOM 2069 C C . VAL A 1 269 ? 29.209 36.563 6.921 1.00 83.88 269 VAL A C 1
ATOM 2071 O O . VAL A 1 269 ? 30.084 35.881 6.385 1.00 83.88 269 VAL A O 1
ATOM 2074 N N . LYS A 1 270 ? 29.331 37.020 8.177 1.00 86.56 270 LYS A N 1
ATOM 2075 C CA . LYS A 1 270 ? 30.503 36.747 9.028 1.00 86.56 270 LYS A CA 1
ATOM 2076 C C . LYS A 1 270 ? 30.680 35.248 9.292 1.00 86.56 270 LYS A C 1
ATOM 2078 O O . LYS A 1 270 ? 31.782 34.734 9.114 1.00 86.56 270 LYS A O 1
ATOM 2083 N N . LYS A 1 271 ? 29.601 34.535 9.635 1.00 87.75 271 LYS A N 1
ATOM 2084 C CA . LYS A 1 271 ? 29.622 33.082 9.880 1.00 87.75 271 LYS A CA 1
ATOM 2085 C C . LYS A 1 271 ? 30.053 32.297 8.635 1.00 87.75 271 LYS A C 1
A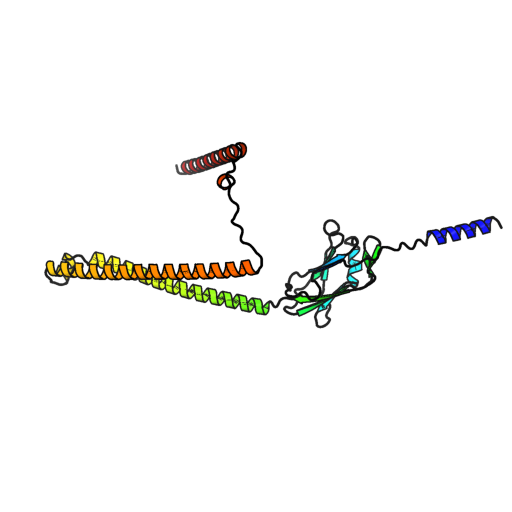TOM 2087 O O . LYS A 1 271 ? 30.908 31.419 8.721 1.00 87.75 271 LYS A O 1
ATOM 2092 N N . ASN A 1 272 ? 29.525 32.653 7.464 1.00 87.75 272 ASN A N 1
ATOM 2093 C CA . ASN A 1 272 ? 29.890 32.015 6.198 1.00 87.75 272 ASN A CA 1
ATOM 2094 C C . ASN A 1 272 ? 31.336 32.319 5.788 1.00 87.75 272 ASN A C 1
ATOM 2096 O O . ASN A 1 272 ? 32.020 31.433 5.277 1.00 87.75 272 ASN A O 1
ATOM 2100 N N . LYS A 1 273 ? 31.827 33.540 6.039 1.00 89.31 273 LYS A N 1
ATOM 2101 C CA . LYS A 1 273 ? 33.231 33.900 5.806 1.00 89.31 273 LYS A CA 1
ATOM 2102 C C . LYS A 1 273 ? 34.170 33.074 6.692 1.00 89.31 273 LYS A C 1
ATOM 2104 O O . LYS A 1 273 ? 35.065 32.427 6.155 1.00 89.31 273 LYS A O 1
ATOM 2109 N N . ALA A 1 274 ? 33.892 32.991 7.995 1.00 88.44 274 ALA A N 1
ATOM 2110 C CA . ALA A 1 274 ? 34.663 32.173 8.932 1.00 88.44 274 ALA A CA 1
ATOM 2111 C C . ALA A 1 274 ? 34.667 30.684 8.537 1.00 88.44 274 ALA A C 1
ATOM 2113 O O . ALA A 1 274 ? 35.716 30.045 8.534 1.00 88.44 274 ALA A O 1
ATOM 2114 N N . ARG A 1 275 ? 33.519 30.138 8.101 1.00 87.38 275 ARG A N 1
ATOM 2115 C CA . ARG A 1 275 ? 33.432 28.748 7.618 1.00 87.38 275 ARG A CA 1
ATOM 2116 C C . ARG A 1 275 ? 34.281 28.508 6.367 1.00 87.38 275 ARG A C 1
ATOM 2118 O O . ARG A 1 275 ? 34.920 27.466 6.254 1.00 87.38 275 ARG A O 1
ATOM 2125 N N . ARG A 1 276 ? 34.308 29.460 5.426 1.00 86.50 276 ARG A N 1
ATOM 2126 C CA . ARG A 1 276 ? 35.137 29.369 4.208 1.00 86.50 276 ARG A CA 1
ATOM 2127 C C . ARG A 1 276 ? 36.627 29.482 4.521 1.00 86.50 276 ARG A C 1
ATOM 2129 O O . ARG A 1 276 ? 37.420 28.786 3.897 1.00 86.50 276 ARG A O 1
ATOM 2136 N N . GLU A 1 277 ? 37.008 30.334 5.465 1.00 88.62 277 GLU A N 1
ATOM 2137 C CA . GLU A 1 277 ? 38.400 30.477 5.903 1.00 88.62 277 GLU A CA 1
ATOM 2138 C C . GLU A 1 277 ? 38.883 29.230 6.653 1.00 88.62 277 GLU A C 1
ATOM 2140 O O . GLU A 1 277 ? 39.952 28.714 6.330 1.00 88.62 277 GLU A O 1
ATOM 2145 N N . ALA A 1 278 ? 38.059 28.663 7.540 1.00 86.81 278 ALA A N 1
ATOM 2146 C CA . ALA A 1 278 ? 38.346 27.396 8.213 1.00 86.81 278 ALA A CA 1
ATOM 2147 C C . ALA A 1 278 ? 38.471 26.224 7.223 1.00 86.81 278 ALA A C 1
ATOM 2149 O O . ALA A 1 278 ? 39.404 25.428 7.322 1.00 86.81 278 ALA A O 1
ATOM 2150 N N . ALA A 1 279 ? 37.587 26.145 6.221 1.00 85.62 279 ALA A N 1
ATOM 2151 C CA . ALA A 1 279 ? 37.664 25.124 5.177 1.00 85.62 279 ALA A CA 1
ATOM 2152 C C . ALA A 1 279 ? 38.953 25.245 4.344 1.00 85.62 279 ALA A C 1
ATOM 2154 O O . ALA A 1 279 ? 39.642 24.249 4.134 1.00 85.62 279 ALA A O 1
ATOM 2155 N N . LYS A 1 280 ? 39.332 26.466 3.940 1.00 86.88 280 LYS A N 1
ATOM 2156 C CA . LYS A 1 280 ? 40.593 26.719 3.222 1.00 86.88 280 LYS A CA 1
ATOM 2157 C C . LYS A 1 280 ? 41.826 26.414 4.079 1.00 86.88 280 LYS A C 1
ATOM 2159 O O . LYS A 1 280 ? 42.815 25.908 3.558 1.00 86.88 280 LYS A O 1
ATOM 2164 N N . ALA A 1 281 ? 41.791 26.712 5.378 1.00 84.62 281 ALA A N 1
ATOM 2165 C CA . ALA A 1 281 ? 42.875 26.378 6.301 1.00 84.62 281 ALA A CA 1
ATOM 2166 C C . ALA A 1 281 ? 43.021 24.856 6.474 1.00 84.62 281 ALA A C 1
ATOM 2168 O O . ALA A 1 281 ? 44.134 24.336 6.408 1.00 84.62 281 ALA A O 1
ATOM 2169 N N . ALA A 1 282 ? 41.905 24.133 6.604 1.00 82.56 282 ALA A N 1
ATOM 2170 C CA . ALA A 1 282 ? 41.892 22.675 6.677 1.00 82.56 282 ALA A CA 1
ATOM 2171 C C . ALA A 1 282 ? 42.393 22.020 5.378 1.00 82.56 282 ALA A C 1
ATOM 2173 O O . ALA A 1 282 ? 43.129 21.034 5.421 1.00 82.56 282 ALA A O 1
ATOM 2174 N N . GLU A 1 283 ? 42.040 22.576 4.219 1.00 82.75 283 GLU A N 1
ATOM 2175 C CA . GLU A 1 283 ? 42.522 22.108 2.917 1.00 82.75 283 GLU A CA 1
ATOM 2176 C C . GLU A 1 283 ? 44.037 22.322 2.760 1.00 82.75 283 GLU A C 1
ATOM 2178 O O . GLU A 1 283 ? 44.757 21.387 2.407 1.00 82.75 283 GLU A O 1
ATOM 2183 N N . LYS A 1 284 ? 44.548 23.505 3.135 1.00 80.62 284 LYS A N 1
ATOM 2184 C CA . LYS A 1 284 ? 45.992 23.802 3.146 1.00 80.62 284 LYS A CA 1
ATOM 2185 C C . LYS A 1 284 ? 46.773 22.927 4.131 1.00 80.62 284 LYS A C 1
ATOM 2187 O O . LYS A 1 284 ? 47.890 22.508 3.834 1.00 80.62 284 LYS A O 1
ATOM 2192 N N . ALA A 1 285 ? 46.201 22.614 5.294 1.00 75.88 285 ALA A N 1
ATOM 2193 C CA . ALA A 1 285 ? 46.818 21.701 6.255 1.00 75.88 285 ALA A CA 1
ATOM 2194 C C . ALA A 1 285 ? 46.914 20.267 5.697 1.00 75.88 285 ALA A C 1
ATOM 2196 O O . ALA A 1 285 ? 47.943 19.607 5.852 1.00 75.88 285 ALA A O 1
ATOM 2197 N N . LYS A 1 286 ? 45.877 19.807 4.981 1.00 74.69 286 LYS A N 1
ATOM 2198 C CA . LYS A 1 286 ? 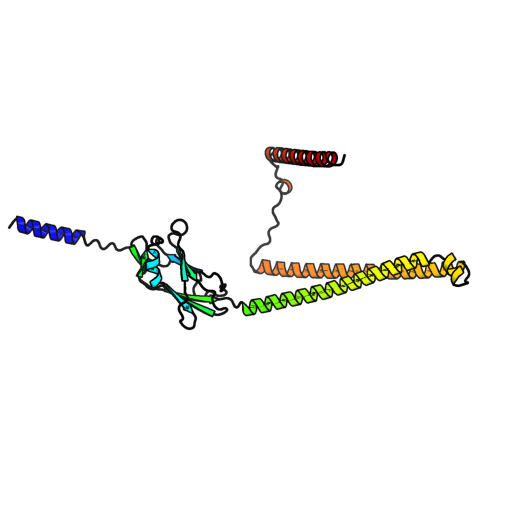45.863 18.502 4.296 1.00 74.69 286 LYS A CA 1
ATOM 2199 C C . LYS A 1 286 ? 46.826 18.440 3.104 1.00 74.69 286 LYS A C 1
ATOM 2201 O O . LYS A 1 286 ? 47.420 17.389 2.863 1.00 74.69 286 LYS A O 1
ATOM 2206 N N . SER A 1 287 ? 47.017 19.532 2.361 1.00 69.44 287 SER A N 1
ATOM 2207 C CA . SER A 1 287 ? 47.993 19.572 1.263 1.00 69.44 287 SER A CA 1
ATOM 2208 C C . SER A 1 287 ? 49.439 19.601 1.778 1.00 69.44 287 SER A C 1
ATOM 2210 O O . SER A 1 287 ? 50.294 18.905 1.232 1.00 69.44 287 SER A O 1
ATOM 2212 N N . ASN A 1 288 ? 49.712 20.322 2.874 1.00 64.44 288 ASN A N 1
ATOM 2213 C CA . ASN A 1 288 ? 51.042 20.349 3.497 1.00 64.44 288 ASN A CA 1
ATOM 2214 C C . ASN A 1 288 ? 51.434 19.005 4.134 1.00 64.44 288 ASN A C 1
ATOM 2216 O O . ASN A 1 288 ? 52.597 18.607 4.048 1.00 64.44 288 ASN A O 1
ATOM 2220 N N . SER A 1 289 ? 50.488 18.274 4.736 1.00 59.28 289 SER A N 1
ATOM 2221 C CA . SER A 1 289 ? 50.770 16.943 5.295 1.00 59.28 289 SER A CA 1
ATOM 2222 C C . SER A 1 289 ? 51.028 15.887 4.211 1.00 59.28 289 SER A C 1
ATOM 2224 O O . SER A 1 289 ? 51.870 15.009 4.405 1.00 59.28 289 SER A O 1
ATOM 2226 N N .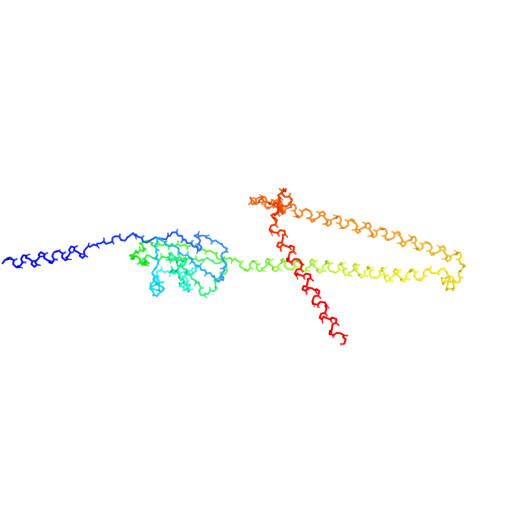 ARG A 1 290 ? 50.390 16.004 3.034 1.00 57.28 290 ARG A N 1
ATOM 2227 C CA . ARG A 1 290 ? 50.683 15.159 1.860 1.00 57.28 290 ARG A CA 1
ATOM 2228 C C . ARG A 1 290 ? 52.078 15.398 1.277 1.00 57.28 290 ARG A C 1
ATOM 2230 O O . ARG A 1 290 ? 52.722 14.427 0.895 1.00 57.28 290 ARG A O 1
ATOM 2237 N N . ASN A 1 291 ? 52.572 16.639 1.253 1.00 56.41 291 ASN A N 1
ATOM 2238 C CA . ASN A 1 291 ? 53.924 16.936 0.758 1.00 56.41 291 ASN A CA 1
ATOM 2239 C C . ASN A 1 291 ? 55.042 16.493 1.718 1.00 56.41 291 ASN A C 1
ATOM 2241 O O . ASN A 1 291 ? 56.117 16.128 1.253 1.00 56.41 291 ASN A O 1
ATOM 2245 N N . LYS A 1 292 ? 54.798 16.453 3.037 1.00 54.50 292 LYS A N 1
ATOM 2246 C CA . LYS A 1 292 ? 55.768 15.914 4.014 1.00 54.50 292 LYS A CA 1
ATOM 2247 C C . LYS A 1 292 ? 55.916 14.387 3.976 1.00 54.50 292 LYS A C 1
ATOM 2249 O O . LYS A 1 292 ? 56.945 13.893 4.403 1.00 54.50 292 LYS A O 1
ATOM 2254 N N . ARG A 1 293 ? 54.923 13.648 3.466 1.00 53.34 293 ARG A N 1
ATOM 2255 C CA . ARG A 1 293 ? 54.976 12.178 3.305 1.00 53.34 293 ARG A CA 1
ATOM 2256 C C . ARG A 1 293 ? 55.664 11.706 2.014 1.00 53.34 293 ARG A C 1
ATOM 2258 O O . ARG A 1 293 ? 55.775 10.505 1.808 1.00 53.34 293 ARG A O 1
ATOM 2265 N N . LYS A 1 294 ? 56.070 12.628 1.134 1.00 49.47 294 LYS A N 1
ATOM 2266 C CA . LYS A 1 294 ? 56.738 12.345 -0.153 1.00 49.47 294 LYS A CA 1
ATOM 2267 C C . LYS A 1 294 ? 58.236 12.700 -0.166 1.00 49.47 294 LYS A C 1
ATOM 2269 O O . LYS A 1 294 ? 58.838 12.661 -1.235 1.00 49.47 294 LYS A O 1
ATOM 2274 N N . LYS A 1 295 ? 58.811 13.073 0.980 1.00 40.50 295 LYS A N 1
ATOM 2275 C CA . LYS A 1 295 ? 60.255 13.258 1.165 1.00 40.50 295 LYS A CA 1
ATOM 2276 C C . LYS A 1 295 ? 60.810 12.142 2.028 1.00 40.50 295 LYS A C 1
ATOM 2278 O O . LYS A 1 295 ? 60.091 11.768 2.980 1.00 40.50 295 LYS A O 1
#

pLDDT: mean 78.82, std 13.97, range [40.5, 97.12]